Protein AF-A0A7S1XV79-F1 (afdb_monomer)

Sequence (182 aa):
DMLNLTNRRTLKAKMRVKKDIFAAWQESQLDHKVCVMYTPFIGDEKRDVVEYTSQGFLGAAHTMLTYTRCMDSILCVPLMVDVAVFADFFQRRSVPAEDVALALAYLFKVPEGAAANSDPGFFHQMRALETVLERAAGAKRKAAEEDDVASALAWAKEQGLLDDSSAAKILDHARSNKRARS

Nearest PDB structures (foldseek):
  7bmh-assembly1_A  TM=4.418E-01  e=7.626E-01  Plenodomus lingam
  7bmh-assembly2_B  TM=4.378E-01  e=2.728E+00  Plenodomus lingam
  2wbl-assembly1_B  TM=4.252E-01  e=4.020E+00  Arabidopsis thaliana
  2wbl-assembly1_A  TM=3.143E-01  e=2.068E+00  Arabidopsis thaliana
  7eg9-assembly1_A  TM=3.357E-01  e=7.395E+00  Homo sapiens

Mean predicted aligned error: 9.98 Å

InterPro domains:
  IPR002587 Myo-inositol-1-phosphate synthase [PTHR11510] (27-141)
  IPR013021 Myo-inositol-1-phosphate synthase, GAPDH-like [PF01658] (1-73)
  IPR036291 NAD(P)-binding domain superfamily [SSF51735] (40-140)

Solvent-accessible surface area (backbone atoms only — not comparable to full-atom values): 10653 Å² total; per-residue (Å²): 112,57,76,61,44,72,40,70,70,52,31,52,55,53,48,52,50,63,71,54,50,55,59,67,72,65,61,88,84,66,90,82,86,89,86,88,83,73,57,80,91,52,67,58,49,45,71,50,78,48,77,47,78,46,76,43,80,95,68,40,76,44,75,49,81,48,79,46,77,42,49,51,64,72,63,44,50,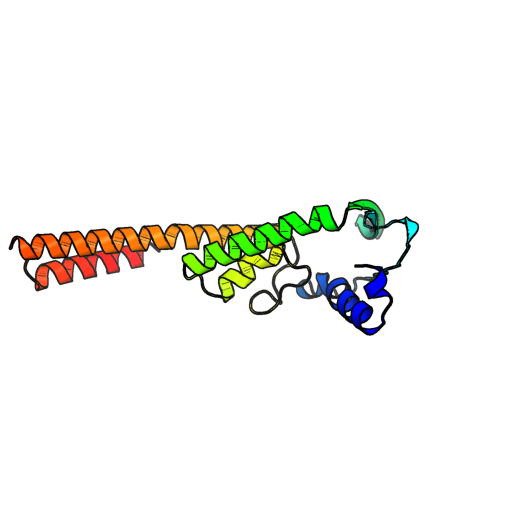59,53,55,50,50,52,54,53,51,52,51,52,38,59,80,55,70,56,55,69,53,56,50,33,35,34,51,28,62,81,41,77,63,38,55,77,78,18,51,70,48,69,70,48,57,70,60,20,48,52,40,24,53,56,45,50,54,51,54,56,49,50,56,55,56,50,51,55,49,51,50,53,52,50,52,47,52,53,35,39,77,70,67,77,40,54,76,68,58,45,50,50,52,53,50,48,55,54,51,60,48,66,78,73,111

Secondary structure (DSSP, 8-state):
-TTGGGSHHHHHHHHHHHHSTTGGGT-TT----------GGGTTEEEEEEEEEEE-GGG-EEEEEEEEEEEHHHHHHHHHHHHHHHHHHHHHTT--HHHHHHHTGGGSSS--GGGTTS---HHHHHHHHHHHHHHHHHHHHHHHHHHHHHHHHHHHHHTTSS-HHHHHHHHHHHHHHHHT--

pLDDT: mean 88.6, std 10.2, range [45.34, 98.0]

Radius of gyration: 25.75 Å; Cα contacts (8 Å, |Δi|>4): 146; chains: 1; bounding box: 52×41×74 Å

Organism: NCBI:txid124430

Structure (mmCIF, N/CA/C/O backbone):
data_AF-A0A7S1XV79-F1
#
_entry.id   AF-A0A7S1XV79-F1
#
loop_
_atom_site.group_PDB
_atom_site.id
_atom_site.type_symbol
_atom_site.label_atom_id
_atom_site.label_alt_id
_atom_site.label_comp_id
_atom_site.label_asym_id
_atom_site.label_entity_id
_atom_site.label_seq_id
_atom_site.pdbx_PDB_ins_code
_atom_site.Cartn_x
_atom_site.Cartn_y
_atom_site.Cartn_z
_atom_site.occupancy
_atom_site.B_iso_or_equiv
_atom_site.auth_seq_id
_atom_site.auth_comp_id
_atom_site.auth_asym_id
_atom_site.auth_atom_id
_atom_site.pdbx_PDB_model_num
ATOM 1 N N . ASP A 1 1 ? -3.228 -15.413 -12.023 1.00 89.94 1 ASP A N 1
ATOM 2 C CA . ASP A 1 1 ? -3.341 -13.963 -12.304 1.00 89.94 1 ASP A CA 1
ATOM 3 C C . ASP A 1 1 ? -3.021 -13.614 -13.764 1.00 89.94 1 ASP A C 1
ATOM 5 O O . ASP A 1 1 ? -3.937 -13.325 -14.524 1.00 89.94 1 ASP A O 1
ATOM 9 N N . MET A 1 2 ? -1.760 -13.715 -14.204 1.00 90.56 2 MET A N 1
ATOM 10 C CA . MET A 1 2 ? -1.297 -13.147 -15.488 1.00 90.56 2 MET A CA 1
ATOM 11 C C . MET A 1 2 ? -2.067 -13.587 -16.748 1.00 90.56 2 MET A C 1
ATOM 13 O O . MET A 1 2 ? -2.289 -12.755 -17.624 1.00 90.56 2 MET A O 1
ATOM 17 N N . LEU A 1 3 ? -2.533 -14.842 -16.836 1.00 92.56 3 LEU A N 1
ATOM 18 C CA . LEU A 1 3 ? -3.374 -15.290 -17.960 1.00 92.56 3 LEU A CA 1
ATOM 19 C C . LEU A 1 3 ? -4.649 -14.440 -18.085 1.00 92.56 3 LEU A C 1
ATOM 21 O O . LEU A 1 3 ? -5.026 -14.047 -19.185 1.00 92.56 3 LEU A O 1
ATOM 25 N N . ASN A 1 4 ? -5.280 -14.086 -16.963 1.00 92.94 4 ASN A N 1
ATOM 26 C CA . ASN A 1 4 ? -6.472 -13.240 -16.951 1.00 92.94 4 ASN A CA 1
ATOM 27 C C . ASN A 1 4 ? -6.163 -11.807 -17.413 1.00 92.94 4 ASN A C 1
ATOM 29 O O . ASN A 1 4 ? -7.025 -11.152 -17.991 1.00 92.94 4 ASN A O 1
ATOM 33 N N . LEU A 1 5 ? -4.934 -11.320 -17.212 1.00 91.56 5 LEU A N 1
ATOM 34 C CA . LEU A 1 5 ? -4.490 -9.990 -17.647 1.00 91.56 5 LEU A CA 1
ATOM 35 C C . LEU A 1 5 ? -4.213 -9.896 -19.156 1.00 91.56 5 LEU A C 1
ATOM 37 O O . LEU A 1 5 ? -3.901 -8.814 -19.643 1.00 91.56 5 LEU A O 1
ATOM 41 N N . THR A 1 6 ? -4.355 -10.988 -19.911 1.00 90.94 6 THR A N 1
ATOM 42 C CA . THR A 1 6 ? -4.338 -10.942 -21.385 1.00 90.94 6 THR A CA 1
ATOM 43 C C . THR A 1 6 ? -5.616 -10.317 -21.958 1.00 90.94 6 THR A C 1
ATOM 45 O O . THR A 1 6 ? -5.612 -9.791 -23.071 1.00 90.94 6 THR A O 1
ATOM 48 N N . ASN A 1 7 ? -6.712 -10.305 -21.190 1.00 93.75 7 ASN A N 1
ATOM 49 C CA . ASN A 1 7 ? -7.947 -9.635 -21.577 1.00 93.75 7 ASN A CA 1
ATOM 50 C C . ASN A 1 7 ? -7.803 -8.106 -21.442 1.00 93.75 7 ASN A C 1
ATOM 52 O O . ASN A 1 7 ? -7.344 -7.577 -20.431 1.00 93.75 7 ASN A O 1
ATOM 56 N N . ARG A 1 8 ? -8.258 -7.356 -22.453 1.00 89.81 8 ARG A N 1
ATOM 57 C CA . ARG A 1 8 ? -8.152 -5.887 -22.489 1.00 89.81 8 ARG A CA 1
ATOM 58 C C . ARG A 1 8 ? -8.800 -5.196 -21.281 1.00 89.81 8 ARG A C 1
ATOM 60 O O . ARG A 1 8 ? -8.285 -4.179 -20.816 1.00 89.81 8 ARG A O 1
ATOM 67 N N . ARG A 1 9 ? -9.922 -5.717 -20.769 1.00 91.44 9 ARG A N 1
ATOM 68 C CA . ARG A 1 9 ? -10.651 -5.126 -19.634 1.00 91.44 9 ARG A CA 1
ATOM 69 C C . ARG A 1 9 ? -9.857 -5.246 -18.335 1.00 91.44 9 ARG A C 1
ATOM 71 O O . ARG A 1 9 ? -9.698 -4.260 -17.618 1.00 91.44 9 ARG A O 1
ATOM 78 N N . THR A 1 10 ? -9.359 -6.441 -18.046 1.00 90.44 10 THR A N 1
ATOM 79 C CA . THR A 1 10 ? -8.584 -6.744 -16.835 1.00 90.44 10 THR A CA 1
ATOM 80 C C . THR A 1 10 ? -7.209 -6.083 -16.891 1.00 90.44 10 THR A C 1
ATOM 82 O O . THR A 1 10 ? -6.779 -5.495 -15.899 1.00 90.44 10 THR A O 1
ATOM 85 N N . LEU A 1 11 ? -6.576 -6.047 -18.070 1.00 89.56 11 LEU A N 1
ATOM 86 C CA . LEU A 1 11 ? -5.348 -5.289 -18.289 1.00 89.56 11 LEU A CA 1
ATOM 87 C C . LEU A 1 11 ? -5.562 -3.803 -17.997 1.00 89.56 11 LEU A C 1
ATOM 89 O O . LEU A 1 11 ? -4.805 -3.223 -17.226 1.00 89.56 11 LEU A O 1
ATOM 93 N N . LYS A 1 12 ? -6.622 -3.184 -18.540 1.00 89.06 12 LYS A N 1
ATOM 94 C CA . LYS A 1 12 ? -6.926 -1.764 -18.290 1.00 89.06 12 LYS A CA 1
ATOM 95 C C . LYS A 1 12 ? -7.080 -1.467 -16.794 1.00 89.06 12 LYS A C 1
ATOM 97 O O . LYS A 1 12 ? -6.558 -0.457 -16.328 1.00 89.06 12 LYS A O 1
ATOM 102 N N . ALA A 1 13 ? -7.735 -2.353 -16.041 1.00 87.19 13 ALA A N 1
ATOM 103 C CA . ALA A 1 13 ? -7.857 -2.221 -14.590 1.00 87.19 13 ALA A CA 1
ATOM 104 C C . ALA A 1 13 ? -6.493 -2.306 -13.878 1.00 87.19 13 ALA A C 1
ATOM 106 O O . ALA A 1 13 ? -6.182 -1.441 -13.060 1.00 87.19 13 ALA A O 1
ATOM 107 N N . LYS A 1 14 ? -5.637 -3.276 -14.235 1.00 88.56 14 LYS A N 1
ATOM 108 C CA . LYS A 1 14 ? -4.276 -3.395 -13.674 1.00 88.56 14 LYS A CA 1
ATOM 109 C C . LYS A 1 14 ? -3.412 -2.178 -14.012 1.00 88.56 14 LYS A C 1
ATOM 111 O O . LYS A 1 14 ? -2.650 -1.710 -13.172 1.00 88.56 14 LYS A O 1
ATOM 116 N N . MET A 1 15 ? -3.534 -1.654 -15.230 1.00 87.56 15 MET A N 1
ATOM 117 C CA . MET A 1 15 ? -2.761 -0.495 -15.669 1.00 87.56 15 MET A CA 1
ATOM 118 C C . MET A 1 15 ? -3.167 0.785 -14.943 1.00 87.56 15 MET A C 1
ATOM 120 O O . MET A 1 15 ? -2.285 1.592 -14.671 1.00 87.56 15 MET A O 1
ATOM 124 N N . ARG A 1 16 ? -4.449 0.950 -14.583 1.00 84.81 16 ARG A N 1
ATOM 125 C CA . ARG A 1 16 ? -4.914 2.077 -13.756 1.00 84.81 16 ARG A CA 1
ATOM 126 C C . ARG A 1 16 ? -4.127 2.138 -12.448 1.00 84.81 16 ARG A C 1
ATOM 128 O O . ARG A 1 16 ? -3.424 3.104 -12.204 1.00 84.81 16 ARG A O 1
ATOM 135 N N . VAL A 1 17 ? -4.139 1.050 -11.683 1.00 81.44 17 VAL A N 1
ATOM 136 C CA . VAL A 1 17 ? -3.480 0.998 -10.366 1.00 81.44 17 VAL A CA 1
ATOM 137 C C . VAL A 1 17 ? -1.954 0.929 -10.432 1.00 81.44 17 VAL A C 1
ATOM 139 O O . VAL A 1 17 ? -1.285 1.076 -9.419 1.00 81.44 17 VAL A O 1
ATOM 142 N N . LYS A 1 18 ? -1.365 0.649 -11.601 1.00 80.75 18 LYS A N 1
ATOM 143 C CA . LYS A 1 18 ? 0.095 0.647 -11.758 1.00 80.75 18 LYS A CA 1
ATOM 144 C C . LYS A 1 18 ? 0.654 1.972 -12.254 1.00 80.75 18 LYS A C 1
ATOM 146 O O . LYS A 1 18 ? 1.785 2.262 -11.901 1.00 80.75 18 LYS A O 1
ATOM 151 N N . LYS A 1 19 ? -0.085 2.733 -13.065 1.00 80.94 19 LYS A N 1
ATOM 152 C CA . LYS A 1 19 ? 0.383 4.016 -13.611 1.00 80.94 19 LYS A CA 1
ATOM 153 C C . LYS A 1 19 ? 0.216 5.171 -12.629 1.00 80.94 19 LYS A C 1
ATOM 155 O O . LYS A 1 19 ? 1.044 6.070 -12.633 1.00 80.94 19 LYS A O 1
ATOM 160 N N . ASP A 1 20 ? -0.809 5.098 -11.789 1.00 76.31 20 ASP A N 1
ATOM 161 C CA . ASP A 1 20 ? -1.263 6.197 -10.930 1.00 76.31 20 ASP A CA 1
ATOM 162 C C . ASP A 1 20 ? -0.564 6.259 -9.558 1.00 76.31 20 ASP A C 1
ATOM 164 O O . ASP A 1 20 ? -0.927 7.048 -8.698 1.00 76.31 20 ASP A O 1
ATOM 168 N N . ILE A 1 21 ? 0.454 5.423 -9.326 1.00 83.31 21 ILE A N 1
ATOM 169 C CA . ILE A 1 21 ? 1.079 5.269 -7.998 1.00 83.31 21 ILE A CA 1
ATOM 170 C C . ILE A 1 21 ? 1.829 6.512 -7.501 1.00 83.31 21 ILE A C 1
ATOM 172 O O . ILE A 1 21 ? 2.109 6.607 -6.315 1.00 83.31 21 ILE A O 1
ATOM 176 N N . PHE A 1 22 ? 2.162 7.445 -8.394 1.00 84.12 22 PHE A N 1
ATOM 177 C CA . PHE A 1 22 ? 2.871 8.686 -8.065 1.00 84.12 22 PHE A CA 1
ATOM 178 C C . PHE A 1 22 ? 1.961 9.919 -8.116 1.00 84.12 22 PHE A C 1
ATOM 180 O O . PHE A 1 22 ? 2.445 11.039 -7.984 1.00 84.12 22 PHE A O 1
ATOM 187 N N . ALA A 1 23 ? 0.649 9.742 -8.309 1.00 82.31 23 ALA A N 1
ATOM 188 C CA . ALA A 1 23 ? -0.277 10.857 -8.498 1.00 82.31 23 ALA A CA 1
ATOM 189 C C . ALA A 1 23 ? -0.247 11.862 -7.339 1.00 82.31 23 ALA A C 1
ATOM 191 O O . ALA A 1 23 ? -0.262 13.070 -7.568 1.00 82.31 23 ALA A O 1
ATOM 192 N N . ALA A 1 24 ? -0.121 11.368 -6.104 1.00 84.19 24 ALA A N 1
ATOM 193 C CA . ALA A 1 24 ? -0.048 12.204 -4.909 1.00 84.19 24 ALA A CA 1
ATOM 194 C C . ALA A 1 24 ? 1.178 13.137 -4.885 1.00 84.19 24 ALA A C 1
ATOM 196 O O . ALA A 1 24 ? 1.110 14.207 -4.286 1.00 84.19 24 ALA A O 1
ATOM 197 N N . TRP A 1 25 ? 2.279 12.771 -5.552 1.00 85.31 25 TRP A N 1
ATOM 198 C CA . TRP A 1 25 ? 3.500 13.585 -5.613 1.00 85.31 25 TRP A CA 1
ATOM 199 C C . TRP A 1 25 ? 3.439 14.691 -6.672 1.00 85.31 25 TRP A C 1
ATOM 201 O O . TRP A 1 25 ? 4.274 15.589 -6.661 1.00 85.31 25 TRP A O 1
ATOM 211 N N . GLN A 1 26 ? 2.437 14.667 -7.561 1.00 81.69 26 GLN A N 1
ATOM 212 C CA . GLN A 1 26 ? 2.193 15.712 -8.567 1.00 81.69 26 GLN A CA 1
ATOM 213 C C . GLN A 1 26 ? 3.406 16.007 -9.475 1.00 81.69 26 GLN A C 1
ATOM 215 O O . GLN A 1 26 ? 3.552 17.106 -10.015 1.00 81.69 26 GLN A O 1
ATOM 220 N N . GLU A 1 27 ? 4.270 15.014 -9.699 1.00 81.25 27 GLU A N 1
ATOM 221 C CA . GLU A 1 27 ? 5.451 15.156 -10.551 1.00 81.25 27 GLU A CA 1
ATOM 222 C C . GLU A 1 27 ? 5.094 15.046 -12.038 1.00 81.25 27 GLU A C 1
ATOM 224 O O . GLU A 1 27 ? 5.156 13.985 -12.657 1.00 81.25 27 GLU A O 1
ATOM 229 N N . SER A 1 28 ? 4.724 16.181 -12.633 1.00 78.06 28 SER A N 1
ATOM 230 C CA . SER A 1 28 ? 4.312 16.269 -14.045 1.00 78.06 28 SER A CA 1
ATOM 231 C C . SER A 1 28 ? 5.408 15.938 -15.072 1.00 78.06 28 SER A C 1
ATOM 233 O O . SER A 1 28 ? 5.090 15.715 -16.238 1.00 78.06 28 SER A O 1
ATOM 235 N N . GLN A 1 29 ? 6.678 15.903 -14.659 1.00 84.31 29 GLN A N 1
ATOM 236 C CA . GLN A 1 29 ? 7.835 15.654 -15.531 1.00 84.31 29 GLN A CA 1
ATOM 237 C C . GLN A 1 29 ? 8.363 14.212 -15.460 1.00 84.31 29 GLN A C 1
ATOM 239 O O . GLN A 1 29 ? 9.362 13.897 -16.103 1.00 84.31 29 GLN A O 1
ATOM 244 N N . LEU A 1 30 ? 7.724 13.337 -14.680 1.00 88.50 30 LEU A N 1
ATOM 245 C CA . LEU A 1 30 ? 8.187 11.970 -14.481 1.00 88.50 30 LEU A CA 1
ATOM 246 C C . LEU A 1 30 ? 7.709 11.048 -15.615 1.00 88.50 30 LEU A C 1
ATOM 248 O O . LEU A 1 30 ? 6.524 10.726 -15.732 1.00 88.50 30 LEU A O 1
ATOM 252 N N . ASP A 1 31 ? 8.652 10.559 -16.418 1.00 90.62 31 ASP A N 1
ATOM 253 C CA . ASP A 1 31 ? 8.382 9.528 -17.417 1.00 90.62 31 ASP A CA 1
ATOM 254 C C . ASP A 1 31 ? 8.132 8.172 -16.739 1.00 90.62 31 ASP A C 1
ATOM 256 O O . ASP A 1 31 ? 9.045 7.525 -16.226 1.00 90.62 31 ASP A O 1
ATOM 260 N N . HIS A 1 32 ? 6.880 7.702 -16.760 1.00 90.31 32 HIS A N 1
ATOM 261 C CA . HIS A 1 32 ? 6.491 6.440 -16.130 1.00 90.31 32 HIS A CA 1
ATOM 262 C C . HIS A 1 32 ? 5.831 5.471 -17.112 1.00 90.31 32 HIS A C 1
ATOM 264 O O . HIS A 1 32 ? 4.697 5.654 -17.572 1.00 90.31 32 HIS A O 1
ATOM 270 N N . LYS A 1 33 ? 6.532 4.369 -17.396 1.00 90.56 33 LYS A N 1
ATOM 271 C CA . LYS A 1 33 ? 6.046 3.290 -18.257 1.00 90.56 33 LYS A CA 1
ATOM 272 C C . LYS A 1 33 ? 5.968 1.976 -17.496 1.00 90.56 33 LYS A C 1
ATOM 274 O O . LYS A 1 33 ? 6.903 1.556 -16.831 1.00 90.56 33 LYS A O 1
ATOM 279 N N . VAL A 1 34 ? 4.848 1.283 -17.679 1.00 91.88 34 VAL A N 1
ATOM 280 C CA . VAL A 1 34 ? 4.605 -0.042 -17.108 1.00 91.88 34 VAL A CA 1
ATOM 281 C C . VAL A 1 34 ? 4.203 -0.995 -18.227 1.00 91.88 34 VAL A C 1
ATOM 283 O O . VAL A 1 34 ? 3.344 -0.666 -19.048 1.00 91.88 34 VAL A O 1
ATOM 286 N N . CYS A 1 35 ? 4.783 -2.194 -18.221 1.00 91.56 35 CYS A N 1
ATOM 287 C CA . CYS A 1 35 ? 4.419 -3.298 -19.104 1.00 91.56 35 CYS A CA 1
ATOM 288 C C . CYS A 1 35 ? 4.113 -4.548 -18.269 1.00 91.56 35 CYS A C 1
ATOM 290 O O . CYS A 1 35 ? 4.713 -4.770 -17.220 1.00 91.56 35 CYS A O 1
ATOM 292 N N . VAL A 1 36 ? 3.168 -5.367 -18.731 1.00 92.00 36 VAL A N 1
ATOM 293 C CA . VAL A 1 36 ? 2.842 -6.667 -18.131 1.00 92.00 36 VAL A CA 1
ATOM 294 C C . VAL A 1 36 ? 2.744 -7.677 -19.264 1.00 92.00 36 VAL A C 1
ATOM 296 O O . VAL A 1 36 ? 2.068 -7.419 -20.256 1.00 92.00 36 VAL A O 1
ATOM 299 N N . MET A 1 37 ? 3.434 -8.806 -19.123 1.00 92.12 37 MET A N 1
ATOM 300 C CA . MET A 1 37 ? 3.491 -9.860 -20.134 1.00 92.12 37 MET A CA 1
ATOM 301 C C . MET A 1 37 ? 3.154 -11.199 -19.486 1.00 92.12 37 MET A C 1
ATOM 303 O O . MET A 1 37 ? 3.602 -11.484 -18.376 1.00 92.12 37 MET A O 1
ATOM 307 N N . TYR A 1 38 ? 2.353 -12.010 -20.175 1.00 94.31 38 TYR A N 1
ATOM 308 C CA . TYR A 1 38 ? 2.037 -13.362 -19.735 1.00 94.31 38 TYR A CA 1
ATOM 309 C C . TYR A 1 38 ? 2.997 -14.364 -20.378 1.00 94.31 38 TYR A C 1
ATOM 311 O O . TYR A 1 38 ? 3.053 -14.471 -21.601 1.00 94.31 38 TYR A O 1
ATOM 319 N N . THR A 1 39 ? 3.700 -15.124 -19.539 1.00 94.81 39 THR A N 1
ATOM 320 C CA . THR A 1 39 ? 4.634 -16.171 -19.964 1.00 94.81 39 THR A CA 1
ATOM 321 C C . THR A 1 39 ? 4.290 -17.475 -19.238 1.00 94.81 39 THR A C 1
ATOM 323 O O . THR A 1 39 ? 4.613 -17.595 -18.055 1.00 94.81 39 THR A O 1
ATOM 326 N N . PRO A 1 40 ? 3.660 -18.464 -19.906 1.00 94.44 40 PRO A N 1
ATOM 327 C CA . PRO A 1 40 ? 3.167 -19.683 -19.256 1.00 94.44 40 PRO A CA 1
ATOM 328 C C . PRO A 1 40 ? 4.225 -20.443 -18.449 1.00 94.44 40 PRO A C 1
ATOM 330 O O . PRO A 1 40 ? 3.944 -20.896 -17.346 1.00 94.44 40 PRO A O 1
ATOM 333 N N . PHE A 1 41 ? 5.452 -20.526 -18.973 1.00 95.88 41 PHE A N 1
ATOM 334 C CA . PHE A 1 41 ? 6.561 -21.264 -18.358 1.00 95.88 41 PHE A CA 1
ATOM 335 C C . PHE A 1 41 ? 6.951 -20.754 -16.962 1.00 95.88 41 PHE A C 1
ATOM 337 O O . PHE A 1 41 ? 7.456 -21.514 -16.145 1.00 95.88 41 PHE A O 1
ATOM 344 N N . ILE A 1 42 ? 6.728 -19.467 -16.686 1.00 93.50 42 ILE A N 1
ATOM 345 C CA . ILE A 1 42 ? 7.147 -18.828 -15.434 1.00 93.50 42 ILE A CA 1
ATOM 346 C C . ILE A 1 42 ? 6.169 -19.145 -14.284 1.00 93.50 42 ILE A C 1
ATOM 348 O O . ILE A 1 42 ? 6.544 -19.083 -13.116 1.00 93.50 42 ILE A O 1
ATOM 352 N N . GLY A 1 43 ? 4.928 -19.535 -14.594 1.00 94.12 43 GLY A N 1
ATOM 353 C CA . GLY A 1 43 ? 3.934 -19.871 -13.574 1.00 94.12 43 GLY A CA 1
ATOM 354 C C . GLY A 1 43 ? 3.668 -18.713 -12.602 1.00 94.12 43 GLY A C 1
ATOM 355 O O . GLY A 1 43 ? 3.387 -17.594 -13.033 1.00 94.12 43 GLY A O 1
ATOM 356 N N . ASP A 1 44 ? 3.733 -18.998 -11.297 1.00 95.06 44 ASP A N 1
ATOM 357 C CA . ASP A 1 44 ? 3.542 -18.021 -10.207 1.00 95.06 44 ASP A CA 1
ATOM 358 C C . ASP A 1 44 ? 4.818 -17.227 -9.862 1.00 95.06 44 ASP A C 1
ATOM 360 O O . ASP A 1 44 ? 4.757 -16.246 -9.123 1.00 95.06 44 ASP A O 1
ATOM 364 N N . GLU A 1 45 ? 5.974 -17.611 -10.416 1.00 95.75 45 GLU A N 1
ATOM 365 C CA . GLU A 1 45 ? 7.267 -16.967 -10.161 1.00 95.75 45 GLU A CA 1
ATOM 366 C C . GLU A 1 45 ? 7.398 -15.645 -10.934 1.00 95.75 45 GLU A C 1
ATOM 368 O O . GLU A 1 45 ? 8.197 -15.494 -11.861 1.00 95.75 45 GLU A O 1
ATOM 373 N N . LYS A 1 46 ? 6.593 -14.656 -10.566 1.00 93.94 46 LYS A N 1
ATOM 374 C CA . LYS A 1 46 ? 6.606 -13.334 -11.174 1.00 93.94 46 LYS A CA 1
ATOM 375 C C . LYS A 1 46 ? 8.014 -12.728 -11.191 1.00 93.94 46 LYS A C 1
ATOM 377 O O . LYS A 1 46 ? 8.755 -12.739 -10.206 1.00 93.94 46 LYS A O 1
ATOM 382 N N . ARG A 1 47 ? 8.352 -12.159 -12.349 1.00 95.56 47 ARG A N 1
ATOM 383 C CA . ARG A 1 47 ? 9.609 -11.458 -12.605 1.00 95.56 47 ARG A CA 1
ATOM 384 C C . ARG A 1 47 ? 9.308 -9.997 -12.879 1.00 95.56 47 ARG A C 1
ATOM 386 O O . ARG A 1 47 ? 8.603 -9.696 -13.840 1.00 95.56 47 ARG A O 1
ATOM 393 N N . ASP A 1 48 ? 9.836 -9.116 -12.042 1.00 95.31 48 ASP A N 1
ATOM 394 C CA . ASP A 1 48 ? 9.752 -7.672 -12.233 1.00 95.31 48 ASP A CA 1
ATOM 395 C C . ASP A 1 48 ? 11.144 -7.135 -12.588 1.00 95.31 48 ASP A C 1
ATOM 397 O O . ASP A 1 48 ? 12.132 -7.442 -11.921 1.00 95.31 48 ASP A O 1
ATOM 401 N N . VAL A 1 49 ? 11.206 -6.338 -13.653 1.00 96.75 49 VAL A N 1
ATOM 402 C CA . VAL A 1 49 ? 12.377 -5.546 -14.041 1.00 96.75 49 VAL A CA 1
ATOM 403 C C . VAL A 1 49 ? 11.957 -4.090 -13.943 1.00 96.75 49 VAL A C 1
ATOM 405 O O . VAL A 1 49 ? 10.967 -3.700 -14.569 1.00 96.75 49 VAL A O 1
ATOM 408 N N . VAL A 1 50 ? 12.679 -3.304 -13.154 1.00 96.31 50 VAL A N 1
ATOM 409 C CA . VAL A 1 50 ? 12.413 -1.875 -12.984 1.00 96.31 50 VAL A CA 1
ATOM 410 C C . VAL A 1 50 ? 13.703 -1.104 -13.197 1.00 96.31 50 VAL A C 1
ATOM 412 O O . VAL A 1 50 ? 14.733 -1.449 -12.627 1.00 96.31 50 VAL A O 1
ATOM 415 N N . GLU A 1 51 ? 13.632 -0.069 -14.021 1.00 97.06 51 GLU A N 1
ATOM 416 C CA . GLU A 1 51 ? 14.712 0.881 -14.247 1.00 97.06 51 GLU A CA 1
ATOM 417 C C . GLU A 1 51 ? 14.289 2.231 -13.670 1.00 97.06 51 GLU A C 1
ATOM 419 O O . GLU A 1 51 ? 13.187 2.709 -13.943 1.00 97.06 51 GLU A O 1
ATOM 424 N N . TYR A 1 52 ? 15.158 2.824 -12.859 1.00 95.50 52 TYR A N 1
ATOM 425 C CA . TYR A 1 52 ? 15.007 4.174 -12.340 1.00 95.50 52 TYR A CA 1
ATOM 426 C C . TYR A 1 52 ? 16.172 5.007 -12.844 1.00 95.50 52 TYR A C 1
ATOM 428 O O . TYR A 1 52 ? 17.320 4.694 -12.532 1.00 95.50 52 TYR A O 1
ATOM 436 N N . THR A 1 53 ? 15.885 6.078 -13.574 1.00 95.38 53 THR A N 1
ATOM 437 C CA . THR A 1 53 ? 16.896 7.048 -13.997 1.00 95.38 53 THR A CA 1
ATOM 438 C C . THR A 1 53 ? 16.584 8.397 -13.377 1.00 95.38 53 THR A C 1
ATOM 440 O O . THR A 1 53 ? 15.489 8.926 -13.548 1.00 95.38 53 THR A O 1
ATOM 443 N N . SER A 1 54 ? 17.552 8.953 -12.657 1.00 94.06 54 SER A N 1
ATOM 444 C CA . SER A 1 54 ? 17.479 10.280 -12.052 1.00 94.06 54 SER A CA 1
ATOM 445 C C . SER A 1 54 ? 18.646 11.156 -12.504 1.00 94.06 54 SER A C 1
ATOM 447 O O . SER A 1 54 ? 19.675 10.668 -12.978 1.00 94.06 54 SER A O 1
ATOM 449 N N . GLN A 1 55 ? 18.487 12.473 -12.373 1.00 93.12 55 GLN A N 1
ATOM 450 C CA . GLN A 1 55 ? 19.582 13.423 -12.560 1.00 93.12 55 GLN A CA 1
ATOM 451 C C . GLN A 1 55 ? 20.309 13.629 -11.230 1.00 93.12 55 GLN A C 1
ATOM 453 O O . GLN A 1 55 ? 19.721 14.063 -10.241 1.00 93.12 55 GLN A O 1
ATOM 458 N N . GLY A 1 56 ? 21.591 13.288 -11.212 1.00 91.94 56 GLY A N 1
ATOM 459 C CA . GLY A 1 56 ? 22.502 13.508 -10.100 1.00 91.94 56 GLY A CA 1
ATOM 460 C C . GLY A 1 56 ? 23.224 14.854 -10.179 1.00 91.94 56 GLY A C 1
ATOM 461 O O . GLY A 1 56 ? 22.842 15.772 -10.910 1.00 91.94 56 GLY A O 1
ATOM 462 N N . PHE A 1 57 ? 24.307 14.971 -9.407 1.00 94.38 57 PHE A N 1
ATOM 463 C CA . PHE A 1 57 ? 25.125 16.182 -9.348 1.00 94.38 57 PHE A CA 1
ATOM 464 C C . PHE A 1 57 ? 25.634 16.592 -10.741 1.00 94.38 57 PHE A C 1
ATOM 466 O O . PHE A 1 57 ? 26.065 15.748 -11.526 1.00 94.38 57 PHE A O 1
ATOM 473 N N . LEU A 1 58 ? 25.571 17.894 -11.043 1.00 95.19 58 LEU A N 1
ATOM 474 C CA . LEU A 1 58 ? 25.942 18.479 -12.343 1.00 95.19 58 LEU A CA 1
ATOM 475 C C . LEU A 1 58 ? 25.186 17.887 -13.550 1.00 95.19 58 LEU A C 1
ATOM 477 O O . LEU A 1 58 ? 25.698 17.895 -14.666 1.00 95.19 58 LEU A O 1
ATOM 481 N N . GLY A 1 59 ? 23.971 17.371 -13.339 1.00 92.19 59 GLY A N 1
ATOM 482 C CA . GLY A 1 59 ? 23.149 16.797 -14.408 1.00 92.19 59 GLY A CA 1
ATOM 483 C C . GLY A 1 59 ? 23.619 15.419 -14.883 1.00 92.19 59 GLY A C 1
ATOM 484 O O . GLY A 1 59 ? 23.134 14.930 -15.902 1.00 92.19 59 GLY A O 1
ATOM 485 N N . ALA A 1 60 ? 24.547 14.777 -14.166 1.00 96.00 60 ALA A N 1
ATOM 486 C CA . ALA A 1 60 ? 24.981 13.422 -14.478 1.00 96.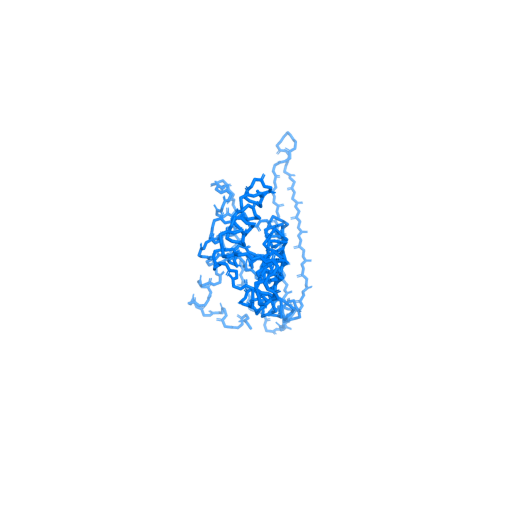00 60 ALA A CA 1
ATOM 487 C C . ALA A 1 60 ? 23.822 12.436 -14.280 1.00 96.00 60 ALA A C 1
ATOM 489 O O . ALA A 1 60 ? 23.242 12.367 -13.199 1.00 96.00 60 ALA A O 1
ATOM 490 N N . ALA A 1 61 ? 23.484 11.658 -15.307 1.00 95.56 61 ALA A N 1
ATOM 491 C CA . ALA A 1 61 ? 22.448 10.639 -15.188 1.00 95.56 61 ALA A CA 1
ATOM 492 C C . ALA A 1 61 ? 22.908 9.510 -14.251 1.00 95.56 61 ALA A C 1
ATOM 494 O O . ALA A 1 61 ? 24.008 8.975 -14.394 1.00 95.56 61 ALA A O 1
ATOM 495 N N . HIS A 1 62 ? 22.046 9.132 -13.313 1.00 96.50 62 HIS A N 1
ATOM 496 C CA . HIS A 1 62 ? 22.222 7.981 -12.441 1.00 96.50 62 HIS A CA 1
ATOM 497 C C . HIS A 1 62 ? 21.093 6.988 -12.706 1.00 96.50 62 HIS A C 1
ATOM 499 O O . HIS A 1 62 ? 19.921 7.321 -12.536 1.00 96.50 62 HIS A O 1
ATOM 505 N N . THR A 1 63 ? 21.448 5.771 -13.116 1.00 96.62 63 THR A N 1
ATOM 506 C CA . THR A 1 63 ? 20.479 4.721 -13.442 1.00 96.62 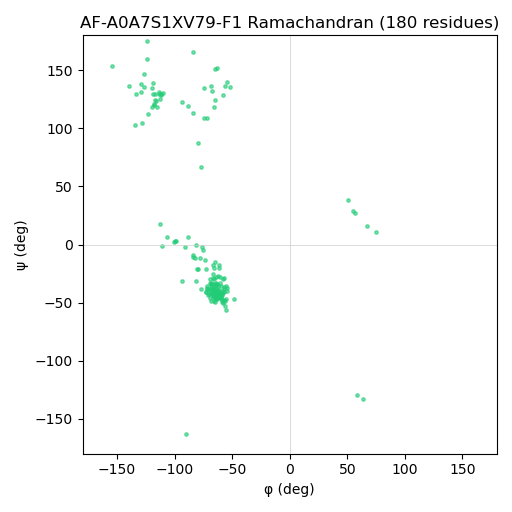63 THR A CA 1
ATOM 507 C C . THR A 1 63 ? 20.644 3.533 -12.506 1.00 96.62 63 THR A C 1
ATOM 509 O O . THR A 1 63 ? 21.739 2.997 -12.351 1.00 96.62 63 THR A O 1
ATOM 512 N N . MET A 1 64 ? 19.535 3.093 -11.919 1.00 97.69 64 MET A N 1
ATOM 513 C CA . MET A 1 64 ? 19.428 1.875 -11.125 1.00 97.69 64 MET A CA 1
ATOM 514 C C . MET A 1 64 ? 18.530 0.875 -11.847 1.00 97.69 64 MET A C 1
ATOM 516 O O . MET A 1 64 ? 17.413 1.213 -12.233 1.00 97.69 64 MET A O 1
ATOM 520 N N . LEU A 1 65 ? 18.993 -0.368 -11.974 1.00 97.69 65 LEU A N 1
ATOM 521 C CA . LEU A 1 65 ? 18.198 -1.480 -12.486 1.00 97.69 65 LEU A CA 1
ATOM 522 C C . LEU A 1 65 ? 17.945 -2.483 -11.360 1.00 97.69 65 LEU A C 1
ATOM 524 O O . LEU A 1 65 ? 18.884 -3.008 -10.762 1.00 97.69 65 LEU A O 1
ATOM 528 N N . THR A 1 66 ? 16.678 -2.798 -11.124 1.00 97.69 66 THR A N 1
ATOM 529 C CA . THR A 1 66 ? 16.253 -3.804 -10.153 1.00 97.69 66 THR A CA 1
ATOM 530 C C . THR A 1 66 ? 15.609 -4.973 -10.882 1.00 97.69 66 THR A C 1
ATOM 532 O O . THR A 1 66 ? 14.696 -4.789 -11.688 1.00 97.69 66 THR A O 1
ATOM 535 N N . TYR A 1 67 ? 16.063 -6.185 -10.567 1.00 97.62 67 TYR A N 1
ATOM 536 C CA . TYR A 1 67 ? 15.457 -7.426 -11.031 1.00 97.62 67 TYR A CA 1
ATOM 537 C C . TYR A 1 67 ? 15.000 -8.261 -9.839 1.00 97.62 67 TYR A C 1
ATOM 539 O O . TYR A 1 67 ? 15.816 -8.700 -9.028 1.00 97.62 67 TYR A O 1
ATOM 547 N N . THR A 1 68 ? 13.697 -8.509 -9.764 1.00 95.88 68 THR A N 1
ATOM 548 C CA . THR A 1 68 ? 13.079 -9.260 -8.673 1.00 95.88 68 THR A CA 1
ATOM 549 C C . THR A 1 68 ? 12.407 -10.504 -9.227 1.00 95.88 68 THR A C 1
ATOM 551 O O . THR A 1 68 ? 11.609 -10.425 -10.161 1.00 95.88 68 THR A O 1
ATOM 554 N N . ARG A 1 69 ? 12.698 -11.657 -8.620 1.00 95.69 69 ARG A N 1
ATOM 555 C CA . ARG A 1 69 ? 11.948 -12.903 -8.812 1.00 95.69 69 ARG A CA 1
ATOM 556 C C . ARG A 1 69 ? 11.228 -13.220 -7.521 1.00 95.69 69 ARG A C 1
ATOM 558 O O . ARG A 1 69 ? 11.860 -13.246 -6.466 1.00 95.69 69 ARG A O 1
ATOM 565 N N . CYS A 1 70 ? 9.933 -13.475 -7.596 1.00 94.19 70 CYS A N 1
ATOM 566 C CA . CYS A 1 70 ? 9.199 -13.920 -6.429 1.00 94.19 70 CYS A CA 1
ATOM 567 C C . CYS A 1 70 ? 7.964 -14.727 -6.808 1.00 94.19 70 CYS A C 1
ATOM 569 O O . CYS A 1 70 ? 7.386 -14.524 -7.869 1.00 94.19 70 CYS A O 1
ATOM 571 N N . MET A 1 71 ? 7.549 -15.612 -5.910 1.00 96.38 71 MET A N 1
ATOM 572 C CA . MET A 1 71 ? 6.246 -16.262 -5.977 1.00 96.38 71 MET A CA 1
ATOM 573 C C . MET A 1 71 ? 5.182 -15.243 -5.559 1.00 96.38 71 MET A C 1
ATOM 575 O O . MET A 1 71 ? 5.120 -14.864 -4.386 1.00 96.38 71 MET A O 1
ATOM 579 N N . ASP A 1 72 ? 4.371 -14.771 -6.508 1.00 93.69 72 ASP A N 1
ATOM 580 C CA . ASP A 1 72 ? 3.395 -13.694 -6.266 1.00 93.69 72 ASP A CA 1
ATOM 58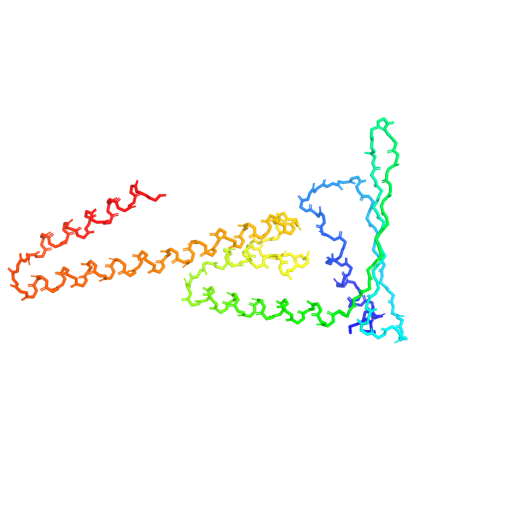1 C C . ASP A 1 72 ? 2.355 -14.129 -5.219 1.00 93.69 72 ASP A C 1
ATOM 583 O O . ASP A 1 72 ? 1.968 -13.343 -4.354 1.00 93.69 72 ASP A O 1
ATOM 587 N N . SER A 1 73 ? 1.977 -15.414 -5.219 1.00 95.44 73 SER A N 1
ATOM 588 C CA . SER A 1 73 ? 1.049 -15.970 -4.231 1.00 95.44 73 SER A CA 1
ATOM 589 C C . SER A 1 73 ? 1.630 -15.956 -2.812 1.00 95.44 73 SER A C 1
ATOM 591 O O . SER A 1 73 ? 0.928 -15.594 -1.869 1.00 95.44 73 SER A O 1
ATOM 593 N N . ILE A 1 74 ? 2.917 -16.288 -2.644 1.00 95.81 74 ILE A N 1
ATOM 594 C CA . ILE A 1 74 ? 3.575 -16.298 -1.323 1.00 95.81 74 ILE A CA 1
ATOM 595 C C . ILE A 1 74 ? 3.724 -14.876 -0.770 1.00 95.81 74 ILE A C 1
ATOM 597 O O . ILE A 1 74 ? 3.595 -14.686 0.435 1.00 95.81 74 ILE A O 1
ATOM 601 N N . LEU A 1 75 ? 3.942 -13.874 -1.628 1.00 93.31 75 LEU A N 1
ATOM 602 C CA . LEU A 1 75 ? 3.936 -12.471 -1.198 1.00 93.31 75 LEU A CA 1
ATOM 603 C C . LEU A 1 75 ? 2.530 -11.964 -0.867 1.00 93.31 75 LEU A C 1
ATOM 605 O O . LEU A 1 75 ? 2.371 -11.150 0.037 1.00 93.31 75 LEU A O 1
ATOM 609 N N . CYS A 1 76 ? 1.510 -12.418 -1.598 1.00 95.25 76 CYS A N 1
ATOM 610 C CA . CYS A 1 76 ? 0.151 -11.906 -1.450 1.00 95.25 76 CYS A CA 1
ATOM 611 C C . CYS A 1 76 ? -0.564 -12.451 -0.206 1.00 95.25 76 CYS A C 1
ATOM 613 O O . CYS A 1 76 ? -1.288 -11.701 0.448 1.00 95.25 76 CYS A O 1
ATOM 615 N N . VAL A 1 77 ? -0.367 -13.729 0.140 1.00 97.19 77 VAL A N 1
ATOM 616 C CA . VAL A 1 77 ? -1.098 -14.381 1.242 1.00 97.19 77 VAL A CA 1
ATOM 617 C C . VAL A 1 77 ? -0.901 -13.681 2.598 1.00 97.19 77 VAL A C 1
ATOM 619 O O . VAL A 1 77 ? -1.913 -13.407 3.243 1.00 97.19 77 VAL A O 1
ATOM 622 N N . PRO A 1 78 ? 0.322 -13.323 3.041 1.00 97.06 78 PRO A N 1
ATOM 623 C CA . PRO A 1 78 ? 0.509 -12.587 4.292 1.00 97.06 78 PRO A CA 1
ATOM 624 C C . PRO A 1 78 ? -0.223 -11.240 4.310 1.00 97.06 78 PRO A C 1
ATOM 626 O O . PRO A 1 78 ? -0.875 -10.919 5.294 1.00 97.06 78 PRO A O 1
ATOM 629 N N . LEU A 1 79 ? -0.224 -10.505 3.192 1.00 96.25 79 LEU A N 1
ATOM 630 C CA . LEU A 1 79 ? -0.949 -9.233 3.086 1.00 96.25 79 LEU A CA 1
ATOM 631 C C . LEU A 1 79 ? -2.468 -9.428 3.217 1.00 96.25 79 LEU A C 1
ATOM 633 O O . LEU A 1 79 ? -3.150 -8.606 3.820 1.00 96.25 79 LEU A O 1
ATOM 637 N N . MET A 1 80 ? -3.015 -10.527 2.684 1.00 96.94 80 MET A N 1
ATOM 638 C CA . MET A 1 80 ? -4.435 -10.863 2.860 1.00 96.94 80 MET A CA 1
ATOM 639 C C . MET A 1 80 ? -4.772 -11.173 4.322 1.00 96.94 80 MET A C 1
ATOM 641 O O . MET A 1 80 ? -5.840 -10.784 4.800 1.00 96.94 80 MET A O 1
ATOM 645 N N . VAL A 1 81 ? -3.869 -11.864 5.026 1.00 98.00 81 VAL A N 1
ATOM 646 C CA . VAL A 1 81 ? -4.010 -12.136 6.462 1.00 98.00 81 VAL A CA 1
ATOM 647 C C . VAL A 1 81 ? -3.976 -10.827 7.249 1.00 98.00 81 VAL A C 1
ATOM 649 O O . VAL A 1 81 ? -4.868 -10.606 8.065 1.00 98.00 81 VAL A O 1
ATOM 652 N N . ASP A 1 82 ? -3.031 -9.934 6.952 1.00 97.56 82 ASP A N 1
ATOM 653 C CA . ASP A 1 82 ? -2.928 -8.621 7.595 1.00 97.56 82 ASP A CA 1
ATOM 654 C C . ASP A 1 82 ? -4.217 -7.806 7.431 1.00 97.56 82 ASP A C 1
ATOM 656 O O . ASP A 1 82 ? -4.755 -7.310 8.422 1.00 97.56 82 ASP A O 1
ATOM 660 N N . VAL A 1 83 ? -4.771 -7.720 6.210 1.00 96.88 83 VAL A N 1
ATOM 661 C CA . VAL A 1 83 ? -6.046 -7.019 5.963 1.00 96.88 83 VAL A CA 1
ATOM 662 C C . VAL A 1 83 ? -7.156 -7.589 6.848 1.00 96.88 83 VAL A C 1
ATOM 664 O O . VAL A 1 83 ? -7.872 -6.825 7.492 1.00 96.88 83 VAL A O 1
ATOM 667 N N . ALA A 1 84 ? -7.308 -8.916 6.896 1.00 97.50 84 ALA A N 1
ATOM 668 C CA . ALA A 1 84 ? -8.366 -9.554 7.675 1.00 97.50 84 ALA A CA 1
ATOM 669 C C . ALA A 1 84 ? -8.203 -9.310 9.185 1.00 97.50 84 ALA A C 1
ATOM 671 O O . ALA A 1 84 ? -9.176 -8.979 9.865 1.00 97.50 84 ALA A O 1
ATOM 672 N N . VAL A 1 85 ? -6.975 -9.436 9.697 1.00 97.88 85 VAL A N 1
ATOM 673 C CA . VAL A 1 85 ? -6.654 -9.238 11.117 1.00 97.88 85 VAL A CA 1
ATOM 674 C C . VAL A 1 85 ? -6.867 -7.785 11.530 1.00 97.88 85 VAL A C 1
ATOM 676 O O . VAL A 1 85 ? -7.539 -7.528 12.530 1.00 97.88 85 VAL A O 1
ATOM 679 N N . PHE A 1 86 ? -6.339 -6.823 10.771 1.00 97.44 86 PHE A N 1
ATOM 680 C CA . PHE A 1 86 ? -6.494 -5.412 11.113 1.00 97.44 86 PHE A CA 1
ATOM 681 C C . PHE A 1 86 ? -7.934 -4.930 10.946 1.00 97.44 86 PHE A C 1
ATOM 683 O O . PHE A 1 86 ? -8.415 -4.189 11.802 1.00 97.44 86 PHE A O 1
ATOM 690 N N . ALA A 1 87 ? -8.653 -5.376 9.910 1.00 96.06 87 ALA A N 1
ATOM 691 C CA . ALA A 1 87 ? -10.063 -5.031 9.739 1.00 96.06 87 ALA A CA 1
ATOM 692 C C . ALA A 1 87 ? -10.913 -5.515 10.926 1.00 96.06 87 ALA A C 1
ATOM 694 O O . ALA A 1 87 ? -11.693 -4.737 11.476 1.00 96.06 87 ALA A O 1
ATOM 695 N N . ASP A 1 88 ? -10.726 -6.762 11.375 1.00 97.50 88 ASP A N 1
ATOM 696 C CA . ASP A 1 88 ? -11.406 -7.292 12.564 1.00 97.50 88 ASP A CA 1
ATOM 697 C C . ASP A 1 88 ? -11.007 -6.533 13.841 1.00 97.50 88 ASP A C 1
ATOM 699 O O . ASP A 1 88 ? -11.875 -6.145 14.629 1.00 97.50 88 ASP A O 1
ATOM 703 N N . PHE A 1 89 ? -9.714 -6.248 14.029 1.00 96.31 89 PHE A N 1
ATOM 704 C CA . PHE A 1 89 ? -9.237 -5.470 15.172 1.00 96.31 89 PHE A CA 1
ATOM 705 C C . PHE A 1 89 ? -9.887 -4.082 15.230 1.00 96.31 89 PHE A C 1
ATOM 707 O O . PHE A 1 89 ? -10.423 -3.696 16.273 1.00 96.31 89 PHE A O 1
ATOM 714 N N . PHE A 1 90 ? -9.872 -3.340 14.123 1.00 96.44 90 PHE A N 1
ATOM 715 C CA . PHE A 1 90 ? -10.440 -1.998 14.057 1.00 96.44 90 PHE A CA 1
ATOM 716 C C . PHE A 1 90 ? -11.958 -2.000 14.220 1.00 96.44 90 PHE A C 1
ATOM 718 O O . PHE A 1 90 ? -12.486 -1.156 14.948 1.00 96.44 90 PHE A O 1
ATOM 725 N N . GLN A 1 91 ? -12.647 -2.993 13.649 1.00 95.50 91 GLN A N 1
ATOM 726 C CA . GLN A 1 91 ? -14.084 -3.179 13.835 1.00 95.50 91 GLN A CA 1
ATOM 727 C C . GLN A 1 91 ? -14.437 -3.394 15.314 1.00 95.50 91 GLN A C 1
ATOM 729 O O . GLN A 1 91 ? -15.338 -2.740 15.834 1.00 95.50 91 GLN A O 1
ATOM 734 N N . ARG A 1 92 ? -13.700 -4.255 16.033 1.00 94.19 92 ARG A N 1
ATOM 735 C CA . ARG A 1 92 ? -13.911 -4.496 17.479 1.00 94.19 92 ARG A CA 1
ATOM 736 C C . ARG A 1 92 ? -13.605 -3.282 18.351 1.00 94.19 92 ARG A C 1
ATOM 738 O O . ARG A 1 92 ? -14.016 -3.238 19.509 1.00 94.19 92 ARG A O 1
ATOM 745 N N . ARG A 1 93 ? -12.829 -2.335 17.831 1.00 93.31 93 ARG A N 1
ATOM 746 C CA . ARG A 1 93 ? -12.464 -1.088 18.509 1.00 93.31 93 ARG A CA 1
ATOM 747 C C . ARG A 1 93 ? -13.315 0.099 18.069 1.00 93.31 93 ARG A C 1
ATOM 749 O O . ARG A 1 93 ? -13.066 1.196 18.559 1.00 93.31 93 ARG A O 1
ATOM 756 N N . SER A 1 94 ? -14.300 -0.114 17.194 1.00 94.38 94 SER A N 1
ATOM 757 C CA . SER A 1 94 ? -15.159 0.939 16.644 1.00 94.38 94 SER A CA 1
ATOM 758 C C . SER A 1 94 ? -14.354 2.115 16.078 1.00 94.38 94 SER A C 1
ATOM 760 O O . SER A 1 94 ? -14.720 3.274 16.268 1.00 94.38 94 SER A O 1
ATOM 762 N N . VAL A 1 95 ? -13.224 1.821 15.426 1.00 95.00 95 VAL A N 1
ATOM 763 C CA . VAL A 1 95 ? -12.381 2.859 14.819 1.00 95.00 95 VAL A CA 1
ATOM 764 C C . VAL A 1 95 ? -13.125 3.483 13.633 1.00 95.00 95 VAL A C 1
ATOM 766 O O . VAL A 1 95 ? -13.725 2.742 12.847 1.00 95.00 95 VAL A O 1
ATOM 769 N N . PRO A 1 96 ? -13.107 4.821 13.479 1.00 95.19 96 PRO A N 1
ATOM 770 C CA . PRO A 1 96 ? -13.743 5.490 12.350 1.00 95.19 96 PRO A CA 1
ATOM 771 C C . PRO A 1 96 ? -13.250 4.951 11.006 1.00 95.19 96 PRO A C 1
ATOM 773 O O . PRO A 1 96 ? -12.059 4.713 10.820 1.00 95.19 96 PRO A O 1
ATOM 776 N N . ALA A 1 97 ? -14.156 4.798 10.038 1.00 95.00 97 ALA A N 1
ATOM 777 C CA . ALA A 1 97 ? -13.822 4.238 8.726 1.00 95.00 97 ALA A CA 1
ATOM 778 C C . ALA A 1 97 ? -12.724 5.029 7.987 1.00 95.00 97 ALA A C 1
ATOM 780 O O . ALA A 1 97 ? -11.955 4.448 7.225 1.00 95.00 97 ALA A O 1
ATOM 781 N N . GLU A 1 98 ? -12.630 6.339 8.230 1.00 95.44 98 GLU A N 1
ATOM 782 C CA . GLU A 1 98 ? -11.563 7.198 7.708 1.00 95.44 98 GLU A CA 1
ATOM 783 C C . GLU A 1 98 ? -10.178 6.810 8.245 1.00 95.44 98 GLU A C 1
ATOM 785 O O . GLU A 1 98 ? -9.245 6.623 7.464 1.00 95.44 98 GLU A O 1
ATOM 790 N N . ASP A 1 99 ? -10.067 6.584 9.556 1.00 95.75 99 ASP A N 1
ATOM 791 C CA . ASP A 1 99 ? -8.834 6.147 10.211 1.00 95.75 99 ASP A CA 1
ATOM 792 C C . ASP A 1 99 ? -8.458 4.729 9.769 1.00 95.75 99 ASP A C 1
ATOM 794 O O . ASP A 1 99 ? -7.286 4.444 9.526 1.00 95.75 99 ASP A O 1
ATOM 798 N N . VAL A 1 100 ? -9.446 3.845 9.593 1.00 96.31 100 VAL A N 1
ATOM 799 C CA . VAL A 1 100 ? -9.218 2.496 9.050 1.00 96.31 100 VAL A CA 1
ATOM 800 C C . VAL A 1 100 ? -8.669 2.564 7.626 1.00 96.31 100 VAL A C 1
ATOM 802 O O . VAL A 1 100 ? -7.711 1.861 7.308 1.00 96.31 100 VAL A O 1
ATOM 805 N N . ALA A 1 101 ? -9.232 3.417 6.767 1.00 96.12 101 ALA A N 1
ATOM 806 C CA . ALA A 1 101 ? -8.748 3.575 5.398 1.00 96.12 101 ALA A CA 1
ATOM 807 C C . ALA A 1 101 ? -7.285 4.047 5.362 1.00 96.12 101 ALA A C 1
ATOM 809 O O . ALA A 1 101 ? -6.493 3.518 4.582 1.00 96.12 101 ALA A O 1
ATOM 810 N N . LEU A 1 102 ? -6.911 4.995 6.229 1.00 95.69 102 LEU A N 1
ATOM 811 C CA . LEU A 1 102 ? -5.530 5.471 6.358 1.00 95.69 102 LEU A CA 1
ATOM 812 C C . LEU A 1 102 ? -4.597 4.386 6.911 1.00 95.69 102 LEU A C 1
ATOM 814 O O . LEU A 1 102 ? -3.508 4.184 6.377 1.00 95.69 102 LEU A O 1
ATOM 818 N N . ALA A 1 103 ? -5.033 3.657 7.939 1.00 96.56 103 ALA A N 1
ATOM 819 C CA . ALA A 1 103 ? -4.250 2.601 8.572 1.00 96.56 103 ALA A CA 1
ATOM 820 C C . ALA A 1 103 ? -3.962 1.423 7.631 1.00 96.56 103 ALA A C 1
ATOM 822 O O . ALA A 1 103 ? -2.891 0.826 7.692 1.00 96.56 103 ALA A O 1
ATOM 823 N N . LEU A 1 104 ? -4.904 1.086 6.748 1.00 96.75 104 LEU A N 1
ATOM 824 C CA . LEU A 1 104 ? -4.763 -0.031 5.811 1.00 96.75 104 LEU A CA 1
ATOM 825 C C . LEU A 1 104 ? -4.148 0.373 4.465 1.00 96.75 104 LEU A C 1
ATOM 827 O O . LEU A 1 104 ? -3.927 -0.499 3.625 1.00 96.75 104 LEU A O 1
ATOM 831 N N . ALA A 1 105 ? -3.848 1.657 4.242 1.00 95.75 105 ALA A N 1
ATOM 832 C CA . ALA A 1 105 ? -3.371 2.164 2.954 1.00 95.75 105 ALA A CA 1
ATOM 833 C C . ALA A 1 105 ? -2.130 1.418 2.431 1.00 95.75 105 ALA A C 1
ATOM 835 O O . ALA A 1 105 ? -2.060 1.121 1.241 1.00 95.75 105 ALA A O 1
ATOM 836 N N . TYR A 1 106 ? -1.210 1.031 3.324 1.00 95.50 106 TYR A N 1
ATOM 837 C CA . TYR A 1 106 ? 0.031 0.322 2.982 1.00 95.50 106 TYR A CA 1
ATOM 838 C C . TYR A 1 106 ? -0.171 -1.049 2.314 1.00 95.50 106 TYR A C 1
ATOM 840 O O . TYR A 1 106 ? 0.736 -1.557 1.652 1.00 95.50 106 TYR A O 1
ATOM 848 N N . LEU A 1 107 ? -1.351 -1.657 2.477 1.00 95.75 107 LEU A N 1
ATOM 849 C CA . LEU A 1 107 ? -1.696 -2.963 1.905 1.00 95.75 107 LEU A CA 1
ATOM 850 C C . LEU A 1 107 ? -2.193 -2.851 0.459 1.00 95.75 107 LEU A C 1
ATOM 852 O O . LEU A 1 107 ? -2.322 -3.863 -0.235 1.00 95.75 107 LEU A O 1
ATOM 856 N N . PHE A 1 108 ? -2.467 -1.633 -0.016 1.00 92.62 108 PHE A N 1
ATOM 857 C CA . PHE A 1 108 ? -3.057 -1.388 -1.323 1.00 92.62 108 PHE A CA 1
ATOM 858 C C . PHE A 1 108 ? -2.134 -0.563 -2.206 1.00 92.62 108 PHE A C 1
ATOM 860 O O . PHE A 1 108 ? -1.527 0.419 -1.798 1.00 92.62 108 PHE A O 1
ATOM 867 N N . LYS A 1 109 ? -2.073 -0.942 -3.484 1.00 90.12 109 LYS A N 1
ATOM 868 C CA . LYS A 1 109 ? -1.229 -0.241 -4.454 1.00 90.12 109 LYS A CA 1
ATOM 869 C C . LYS A 1 109 ? -1.703 1.187 -4.744 1.00 90.12 109 LYS A C 1
ATOM 871 O O . LYS A 1 109 ? -0.884 2.057 -5.009 1.00 90.12 109 LYS A O 1
ATOM 876 N N . VAL A 1 110 ? -3.018 1.381 -4.753 1.00 89.81 110 VAL A N 1
ATOM 877 C CA . VAL A 1 110 ? -3.665 2.690 -4.827 1.00 89.81 110 VAL A CA 1
ATOM 878 C C . VAL A 1 110 ? -4.760 2.664 -3.766 1.00 89.81 110 VAL A C 1
ATOM 880 O O . VAL A 1 110 ? -5.755 1.964 -3.971 1.00 89.81 110 VAL A O 1
ATOM 883 N N . PRO A 1 111 ? -4.551 3.311 -2.610 1.00 91.12 111 PRO A N 1
ATOM 884 C CA . PRO A 1 111 ? -5.591 3.430 -1.599 1.00 91.12 111 PRO A CA 1
ATOM 885 C C . PRO A 1 111 ? -6.778 4.237 -2.143 1.00 91.12 111 PRO A C 1
ATOM 887 O O . PRO A 1 111 ? -6.625 5.076 -3.027 1.00 91.12 111 PRO A O 1
ATOM 890 N N . GLU A 1 112 ? -7.977 3.975 -1.627 1.00 89.00 112 GLU A N 1
ATOM 891 C CA . GLU A 1 112 ? -9.216 4.643 -2.043 1.00 89.00 112 GLU A CA 1
ATOM 892 C C . GLU A 1 112 ? -9.917 5.297 -0.835 1.00 89.00 112 GLU A C 1
ATOM 894 O O . GLU A 1 112 ? -9.484 5.173 0.315 1.00 89.00 112 GLU A O 1
ATOM 899 N N . GLY A 1 113 ? -11.008 6.025 -1.088 1.00 91.25 113 GLY A N 1
ATOM 900 C CA . GLY A 1 113 ? -11.787 6.689 -0.041 1.00 91.25 113 GLY A CA 1
ATOM 901 C C . GLY A 1 113 ? -10.984 7.769 0.685 1.00 91.25 113 GLY A C 1
ATOM 902 O O . GLY A 1 113 ? -10.316 8.583 0.049 1.00 91.25 113 GLY A O 1
ATOM 903 N N . ALA A 1 114 ? -11.030 7.767 2.020 1.00 93.06 114 ALA A N 1
ATOM 904 C CA . ALA A 1 114 ? -10.318 8.749 2.843 1.00 93.06 114 ALA A CA 1
ATOM 905 C C . ALA A 1 114 ? -8.785 8.705 2.669 1.00 93.06 114 ALA A C 1
ATOM 907 O O . ALA A 1 114 ? -8.109 9.682 2.977 1.00 93.06 114 ALA A O 1
ATOM 908 N N . ALA A 1 115 ? -8.237 7.611 2.126 1.00 93.06 115 ALA A N 1
ATOM 909 C CA . ALA A 1 115 ? -6.807 7.453 1.876 1.00 93.06 115 ALA A CA 1
ATOM 910 C C . ALA A 1 115 ? -6.384 7.724 0.418 1.00 93.06 115 ALA A C 1
ATOM 912 O O . ALA A 1 115 ? -5.202 7.588 0.108 1.00 93.06 115 ALA A O 1
ATOM 913 N N . ALA A 1 116 ? -7.300 8.138 -0.470 1.00 89.69 116 ALA A N 1
ATOM 914 C CA . ALA A 1 116 ? -7.040 8.271 -1.912 1.00 89.69 116 ALA A CA 1
ATOM 915 C C . ALA A 1 116 ? -5.871 9.203 -2.282 1.00 89.69 116 ALA A C 1
ATOM 917 O O . ALA A 1 116 ? -5.218 8.987 -3.297 1.00 89.69 116 ALA A O 1
ATOM 918 N N . ASN A 1 117 ? -5.587 10.207 -1.448 1.00 86.12 117 ASN A N 1
ATOM 919 C CA . ASN A 1 117 ? -4.492 11.163 -1.651 1.00 86.12 117 ASN A CA 1
ATOM 920 C C . ASN A 1 117 ? -3.377 11.020 -0.604 1.00 86.12 117 ASN A C 1
ATOM 922 O O . ASN A 1 117 ? -2.604 11.953 -0.394 1.00 86.12 117 ASN A O 1
ATOM 926 N N . SER A 1 118 ? -3.326 9.887 0.102 1.00 90.44 118 SER A N 1
ATOM 927 C CA . SER A 1 118 ? -2.227 9.617 1.028 1.00 90.44 118 SER A CA 1
ATOM 928 C C . SER A 1 118 ? -0.906 9.478 0.274 1.00 90.44 118 SER A C 1
ATOM 93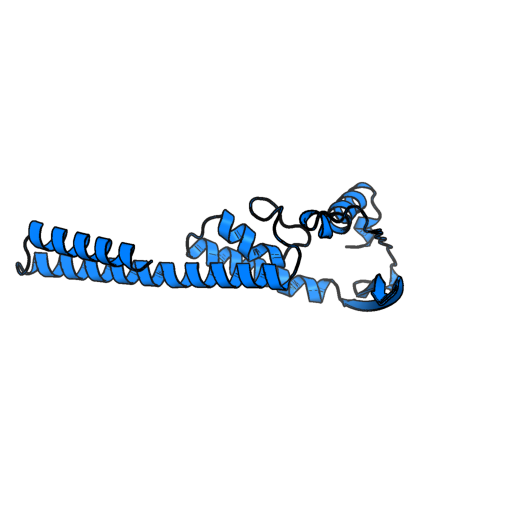0 O O . SER A 1 118 ? -0.871 9.071 -0.889 1.00 90.44 118 SER A O 1
ATOM 932 N N . ASP A 1 119 ? 0.189 9.827 0.946 1.00 91.50 119 ASP A N 1
ATOM 933 C CA . ASP A 1 119 ? 1.522 9.617 0.396 1.00 91.50 119 ASP A CA 1
ATOM 934 C C . ASP A 1 119 ? 1.722 8.117 0.072 1.00 91.50 119 ASP A C 1
ATOM 936 O O . ASP A 1 119 ? 1.449 7.272 0.930 1.00 91.50 119 ASP A O 1
ATOM 940 N N . PRO A 1 120 ? 2.166 7.758 -1.147 1.00 89.88 120 PRO A N 1
ATOM 941 C CA . PRO A 1 120 ? 2.330 6.369 -1.581 1.00 89.88 120 PRO A CA 1
ATOM 942 C C . PRO A 1 120 ? 3.563 5.683 -0.970 1.00 89.88 120 PRO A C 1
ATOM 944 O O . PRO A 1 120 ? 3.798 4.497 -1.204 1.00 89.88 120 PRO A O 1
ATOM 947 N N . GLY A 1 121 ? 4.389 6.413 -0.219 1.00 92.88 121 GLY A N 1
ATOM 948 C CA . GLY A 1 121 ? 5.566 5.898 0.455 1.00 92.88 121 GLY A CA 1
ATOM 949 C C . GLY A 1 121 ? 5.190 4.905 1.548 1.00 92.88 121 GLY A C 1
ATOM 950 O O . GLY A 1 121 ? 4.576 5.261 2.554 1.00 92.88 121 GLY A O 1
ATOM 951 N N . PHE A 1 122 ? 5.648 3.663 1.389 1.00 93.81 122 PHE A N 1
ATOM 952 C CA . PHE A 1 122 ? 5.371 2.560 2.312 1.00 93.81 122 PHE A CA 1
ATOM 953 C C . PHE A 1 122 ? 5.605 2.931 3.786 1.00 93.81 122 PHE A C 1
ATOM 955 O O . PHE A 1 122 ? 4.747 2.702 4.632 1.00 93.81 122 PHE A O 1
ATOM 962 N N . PHE A 1 123 ? 6.737 3.569 4.103 1.00 95.69 123 PHE A N 1
ATOM 963 C CA . PHE A 1 123 ? 7.055 3.951 5.483 1.00 95.69 123 PHE A CA 1
ATOM 964 C C . PHE A 1 123 ? 6.159 5.068 6.032 1.00 95.69 123 PHE A C 1
ATOM 966 O O . PHE A 1 123 ? 5.899 5.099 7.233 1.00 95.69 123 PHE A O 1
ATOM 973 N N . HIS A 1 124 ? 5.662 5.973 5.188 1.00 94.56 124 HIS A N 1
ATOM 974 C CA . HIS A 1 124 ? 4.706 6.995 5.618 1.00 94.56 124 HIS A CA 1
ATOM 975 C C . HIS A 1 124 ? 3.348 6.370 5.935 1.00 94.56 124 HIS A C 1
ATOM 977 O O . HIS A 1 124 ? 2.760 6.665 6.975 1.00 94.56 124 HIS A O 1
ATOM 983 N N . GLN A 1 125 ? 2.895 5.441 5.092 1.00 95.81 125 GLN A N 1
ATOM 984 C CA . GLN A 1 125 ? 1.669 4.682 5.328 1.00 95.81 125 GLN A CA 1
ATOM 985 C C . GLN A 1 125 ? 1.791 3.782 6.569 1.00 95.81 125 GLN A C 1
ATOM 987 O O . GLN A 1 125 ? 0.834 3.655 7.329 1.00 95.81 125 GLN A O 1
ATOM 992 N N . MET A 1 126 ? 2.979 3.236 6.851 1.00 96.62 126 MET A N 1
ATOM 993 C CA . MET A 1 126 ? 3.213 2.476 8.084 1.00 96.62 126 MET A CA 1
ATOM 994 C C . MET A 1 126 ? 3.137 3.328 9.349 1.00 96.62 126 MET A C 1
ATOM 996 O O . MET A 1 126 ? 2.521 2.910 10.325 1.00 96.62 126 MET A O 1
ATOM 1000 N N . ARG A 1 127 ? 3.651 4.560 9.321 1.00 97.00 127 ARG A N 1
ATOM 1001 C CA . ARG A 1 127 ? 3.469 5.501 10.441 1.00 97.00 127 ARG A CA 1
ATOM 1002 C C . ARG A 1 127 ? 2.000 5.865 10.667 1.00 97.00 127 ARG A C 1
ATOM 1004 O O . ARG A 1 127 ? 1.585 6.076 11.807 1.00 97.00 127 ARG A O 1
ATOM 1011 N N . ALA A 1 128 ? 1.203 5.939 9.598 1.00 95.94 128 ALA A N 1
ATOM 1012 C CA . ALA A 1 128 ? -0.237 6.155 9.717 1.00 95.94 128 ALA A CA 1
ATOM 1013 C C . ALA A 1 128 ? -0.921 4.975 10.428 1.00 95.94 128 ALA A C 1
ATOM 1015 O O . ALA A 1 128 ? -1.714 5.204 11.342 1.00 95.94 128 ALA A O 1
ATOM 1016 N N . LEU A 1 129 ? -0.556 3.730 10.088 1.00 97.00 129 LEU A N 1
ATOM 1017 C CA . LEU A 1 129 ? -1.006 2.542 10.821 1.00 97.00 129 LEU A CA 1
ATOM 1018 C C . LEU A 1 129 ? -0.650 2.633 12.309 1.00 97.00 129 LEU A C 1
ATOM 1020 O O . LEU A 1 129 ? -1.536 2.485 13.149 1.00 97.00 129 LEU A O 1
ATOM 1024 N N . GLU A 1 130 ? 0.617 2.895 12.638 1.00 96.69 130 GLU A N 1
ATOM 1025 C CA . GLU A 1 130 ? 1.093 3.000 14.026 1.00 96.69 130 GLU A CA 1
ATOM 1026 C C . GLU A 1 130 ? 0.282 4.032 14.818 1.00 96.69 130 GLU A C 1
ATOM 1028 O O . GLU A 1 130 ? -0.249 3.727 15.887 1.00 96.69 130 GLU A O 1
ATOM 1033 N N . THR A 1 131 ? 0.076 5.215 14.237 1.00 95.81 131 THR A N 1
ATOM 1034 C CA . THR A 1 131 ? -0.706 6.299 14.849 1.00 95.81 131 THR A CA 1
ATOM 1035 C C . THR A 1 131 ? -2.143 5.865 15.161 1.00 95.81 131 THR A C 1
ATOM 1037 O O . THR A 1 131 ? -2.677 6.161 16.234 1.00 95.81 131 THR A O 1
ATOM 1040 N N . VAL A 1 132 ? -2.799 5.162 14.235 1.00 95.88 132 VAL A N 1
ATOM 1041 C CA . VAL A 1 132 ? -4.179 4.691 14.428 1.00 95.88 132 VAL A CA 1
ATOM 1042 C C . VAL A 1 132 ? -4.232 3.551 15.447 1.00 95.88 132 VAL A C 1
ATOM 1044 O O . VAL A 1 132 ? -5.133 3.526 16.289 1.00 95.88 132 VAL A O 1
ATOM 1047 N N . LEU A 1 133 ? -3.256 2.639 15.439 1.00 95.44 133 LEU A N 1
ATOM 1048 C CA . LEU A 1 133 ? -3.152 1.561 16.424 1.00 95.44 133 LEU A CA 1
ATOM 1049 C C . LEU A 1 133 ? -2.979 2.103 17.846 1.00 95.44 133 LEU A C 1
ATOM 1051 O O . LEU A 1 133 ? -3.669 1.640 18.756 1.00 95.44 133 LEU A O 1
ATOM 1055 N N . GLU A 1 134 ? -2.122 3.105 18.044 1.00 92.88 134 GLU A N 1
ATOM 1056 C CA . GLU A 1 134 ? -1.924 3.755 19.344 1.00 92.88 134 GLU A CA 1
ATOM 1057 C C . GLU A 1 134 ? -3.223 4.377 19.870 1.00 92.88 134 GLU A C 1
ATOM 1059 O O . GLU A 1 134 ? -3.609 4.157 21.025 1.00 92.88 134 GLU A O 1
ATOM 1064 N N . ARG A 1 135 ? -3.957 5.089 19.006 1.00 91.19 135 ARG A N 1
ATOM 1065 C CA . ARG A 1 135 ? -5.266 5.670 19.344 1.00 91.19 135 ARG A CA 1
ATOM 1066 C C . ARG A 1 135 ? -6.291 4.588 19.685 1.00 91.19 135 ARG A C 1
ATOM 1068 O O . ARG A 1 135 ? -6.960 4.682 20.716 1.00 91.19 135 ARG A O 1
ATOM 1075 N N . ALA A 1 136 ? -6.381 3.536 18.872 1.00 89.94 136 ALA A N 1
ATOM 1076 C CA . ALA A 1 136 ? -7.314 2.426 19.067 1.00 89.94 136 ALA A CA 1
ATOM 1077 C C . ALA A 1 136 ? -7.009 1.609 20.339 1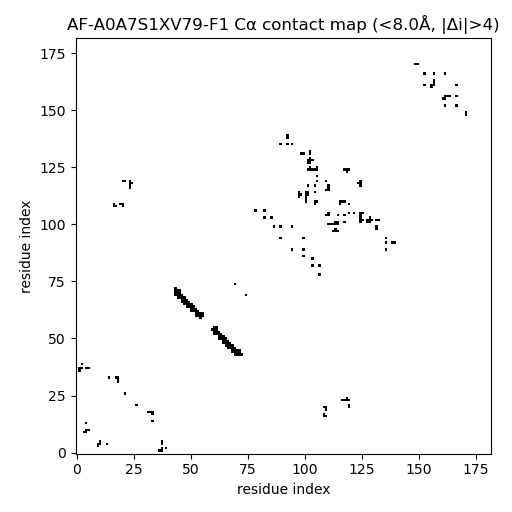.00 89.94 136 ALA A C 1
ATOM 1079 O O . ALA A 1 136 ? -7.919 1.124 21.027 1.00 89.94 136 ALA A O 1
ATOM 1080 N N . ALA A 1 137 ? -5.727 1.467 20.685 1.00 84.38 137 ALA A N 1
ATOM 1081 C CA . ALA A 1 137 ? -5.282 0.841 21.923 1.00 84.38 137 ALA A CA 1
ATOM 1082 C C . ALA A 1 137 ? -5.629 1.709 23.144 1.00 84.38 137 ALA A C 1
ATOM 1084 O O . ALA A 1 137 ? -6.196 1.195 24.115 1.00 84.38 137 ALA A O 1
ATOM 1085 N N . GLY A 1 138 ? -5.363 3.018 23.068 1.00 76.50 138 GLY A N 1
ATOM 1086 C CA . GLY A 1 138 ? -5.640 3.986 24.131 1.00 76.50 138 GLY A CA 1
ATOM 1087 C C 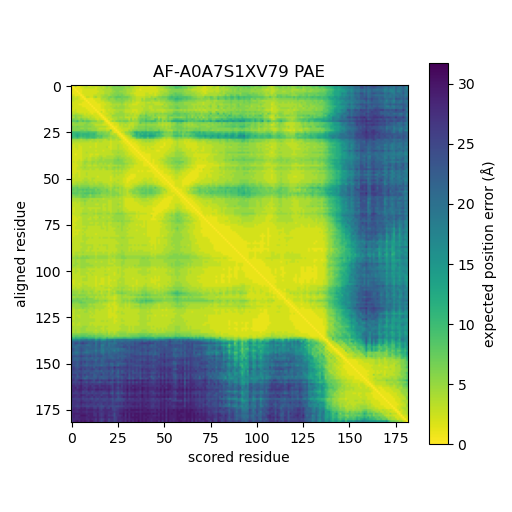. GLY A 1 138 ? -7.130 4.221 24.399 1.00 76.50 138 GLY A C 1
ATOM 1088 O O . GLY A 1 138 ? -7.518 4.399 25.553 1.00 76.50 138 GLY A O 1
ATOM 1089 N N . ALA A 1 139 ? -7.981 4.155 23.371 1.00 64.38 139 ALA A N 1
ATOM 1090 C CA . ALA A 1 139 ? -9.426 4.363 23.496 1.00 64.38 139 ALA A CA 1
ATOM 1091 C C . ALA A 1 139 ? -10.089 3.370 24.466 1.00 64.38 139 ALA A C 1
ATOM 1093 O O . ALA A 1 139 ? -10.865 3.773 25.329 1.00 64.38 139 ALA A O 1
ATOM 1094 N N . LYS A 1 140 ? -9.720 2.082 24.407 1.00 59.50 140 LYS A N 1
ATOM 1095 C CA . LYS A 1 140 ? -10.266 1.061 25.321 1.00 59.50 140 LYS A CA 1
ATOM 1096 C C . LYS A 1 140 ? -9.787 1.249 26.760 1.00 59.50 140 LYS A C 1
ATOM 1098 O O . LYS A 1 140 ? -10.541 0.978 27.685 1.00 59.50 140 LYS A O 1
ATOM 1103 N N . ARG A 1 141 ? -8.556 1.733 26.954 1.00 60.22 141 ARG A N 1
ATOM 1104 C CA . ARG A 1 141 ? -8.035 2.051 28.289 1.00 60.22 141 ARG A CA 1
ATOM 1105 C C . ARG A 1 141 ? -8.768 3.250 28.898 1.00 60.22 141 ARG A C 1
ATOM 1107 O O . ARG A 1 141 ? -9.139 3.194 30.062 1.00 60.22 141 ARG A O 1
ATOM 1114 N N . LYS A 1 142 ? -9.041 4.289 28.099 1.00 59.59 142 LYS A N 1
ATOM 1115 C CA . LYS A 1 142 ? -9.838 5.446 28.538 1.00 59.59 142 LYS A CA 1
ATOM 1116 C C . LYS A 1 142 ? -11.286 5.069 28.866 1.00 59.59 142 LYS A C 1
ATOM 1118 O O . LYS A 1 142 ? -11.789 5.554 29.874 1.00 59.59 142 LYS A O 1
ATOM 1123 N N . ALA A 1 143 ? -11.909 4.209 28.054 1.00 61.00 143 ALA A N 1
ATOM 1124 C CA . ALA A 1 143 ? -13.258 3.695 28.297 1.00 61.00 143 ALA A CA 1
ATOM 1125 C C . ALA A 1 143 ? -13.324 2.836 29.571 1.00 61.00 143 ALA A C 1
ATOM 1127 O O . ALA A 1 143 ? -14.179 3.075 30.411 1.00 61.00 143 ALA A O 1
ATOM 1128 N N . ALA A 1 144 ? -12.368 1.919 29.769 1.00 61.59 144 ALA A N 1
ATOM 1129 C CA . ALA A 1 144 ? -12.288 1.107 30.985 1.00 61.59 144 ALA A CA 1
ATOM 1130 C C . ALA A 1 144 ? -12.091 1.957 32.255 1.00 61.59 144 ALA A C 1
ATOM 1132 O O . ALA A 1 144 ? -12.769 1.730 33.247 1.00 61.59 144 ALA A O 1
ATOM 1133 N N . GLU A 1 145 ? -11.228 2.981 32.218 1.00 65.56 145 GLU A N 1
ATOM 1134 C CA . GLU A 1 145 ? -11.065 3.912 33.348 1.00 65.56 145 GLU A CA 1
ATOM 1135 C C . GLU A 1 145 ? -12.342 4.726 33.636 1.00 65.56 145 GLU A C 1
ATOM 1137 O O . GLU A 1 145 ? -12.595 5.084 34.781 1.00 65.56 145 GLU A O 1
ATOM 1142 N N . GLU A 1 146 ? -13.137 5.073 32.619 1.00 68.50 146 GLU A N 1
ATOM 1143 C CA . GLU A 1 146 ? -14.417 5.771 32.815 1.00 68.50 146 GLU A CA 1
ATOM 1144 C C . GLU A 1 146 ? -15.502 4.864 33.390 1.00 68.50 146 GLU A C 1
ATOM 1146 O O . GLU A 1 146 ? -16.214 5.293 34.300 1.00 68.50 146 GLU A O 1
ATOM 1151 N N . ASP A 1 147 ? -15.582 3.621 32.916 1.00 72.81 147 ASP A N 1
ATOM 1152 C CA . ASP A 1 147 ? -16.483 2.607 33.462 1.00 72.81 147 ASP A CA 1
ATOM 1153 C C . ASP A 1 147 ? -16.120 2.260 34.913 1.00 72.81 147 ASP A C 1
ATOM 1155 O O . ASP A 1 147 ? -17.018 2.146 35.747 1.00 72.81 147 ASP A O 1
ATOM 1159 N N . ASP A 1 148 ? -14.830 2.186 35.260 1.00 79.50 148 ASP A N 1
ATOM 1160 C CA . ASP A 1 148 ? -14.371 1.963 36.639 1.00 79.50 148 ASP A CA 1
ATOM 1161 C C . ASP A 1 148 ? -14.763 3.122 37.568 1.00 79.50 148 ASP A C 1
ATOM 1163 O O . ASP A 1 148 ? -15.291 2.899 38.660 1.00 79.50 148 ASP A O 1
ATOM 1167 N N . VAL A 1 149 ? -14.559 4.374 37.137 1.00 82.31 149 VAL A N 1
ATOM 1168 C CA . VAL A 1 149 ? -14.948 5.561 37.921 1.00 82.31 149 VAL A CA 1
ATOM 1169 C C . VAL A 1 149 ? -16.467 5.631 38.081 1.00 82.31 149 VAL A C 1
ATOM 1171 O O . VAL A 1 149 ? -16.959 5.896 39.178 1.00 82.31 149 VAL A O 1
ATOM 1174 N N . ALA A 1 150 ? -17.224 5.372 37.013 1.00 81.88 150 ALA A N 1
ATOM 1175 C CA . ALA A 1 150 ? -18.682 5.349 37.063 1.00 81.88 150 ALA A CA 1
ATOM 1176 C C . ALA A 1 150 ? -19.206 4.228 37.978 1.00 81.88 150 ALA A C 1
ATOM 1178 O O . ALA A 1 150 ? -20.110 4.470 38.779 1.00 81.88 150 ALA A O 1
ATOM 1179 N N . SER A 1 151 ? -18.600 3.040 37.920 1.00 82.88 151 SER A N 1
ATOM 1180 C CA . SER A 1 151 ? -18.950 1.891 38.763 1.00 82.88 151 SER A CA 1
ATOM 1181 C C . SER A 1 151 ? -18.626 2.140 40.237 1.00 82.88 151 SER A C 1
ATOM 1183 O O . SER A 1 151 ? -19.450 1.862 41.106 1.00 82.88 151 SER A O 1
ATOM 1185 N N . ALA A 1 152 ? -17.468 2.737 40.536 1.00 83.62 152 ALA A N 1
ATOM 1186 C CA . ALA A 1 152 ? -17.088 3.114 41.897 1.00 83.62 152 ALA A CA 1
ATOM 1187 C C . ALA A 1 152 ? -18.032 4.175 42.488 1.00 83.62 152 ALA A C 1
ATOM 1189 O O . ALA A 1 152 ? -18.421 4.088 43.654 1.00 83.62 152 ALA A O 1
ATOM 1190 N N . LEU A 1 153 ? -18.441 5.159 41.678 1.00 86.81 153 LEU A N 1
ATOM 1191 C CA . LEU A 1 153 ? -19.407 6.177 42.092 1.00 86.81 153 LEU A CA 1
ATOM 1192 C C . LEU A 1 153 ? -20.806 5.588 42.307 1.00 86.81 153 LEU A C 1
ATOM 1194 O O . LEU A 1 153 ? -21.481 5.988 43.253 1.00 86.81 153 LEU A O 1
ATOM 1198 N N . ALA A 1 154 ? -21.234 4.632 41.480 1.00 84.56 154 ALA A N 1
ATOM 1199 C CA . ALA A 1 154 ? -22.499 3.921 41.669 1.00 84.56 154 ALA A CA 1
ATOM 1200 C C . ALA A 1 154 ? -22.506 3.108 42.975 1.00 84.56 154 ALA A C 1
ATOM 1202 O O . ALA A 1 154 ? -23.434 3.238 43.771 1.00 84.56 154 ALA A O 1
ATOM 1203 N N . TRP A 1 155 ? -21.434 2.362 43.253 1.00 87.06 155 TRP A N 1
ATOM 1204 C CA . TRP A 1 155 ? -21.284 1.614 44.504 1.00 87.06 155 TRP A CA 1
ATOM 1205 C C . TRP A 1 155 ? -21.304 2.530 45.738 1.00 87.06 155 TRP A C 1
ATOM 1207 O O . TRP A 1 155 ? -22.000 2.259 46.713 1.00 87.06 155 TRP A O 1
ATOM 1217 N N . ALA A 1 156 ? -20.590 3.659 45.698 1.00 84.94 156 ALA A N 1
ATOM 1218 C CA . ALA A 1 156 ? -20.543 4.588 46.825 1.00 84.94 156 ALA A CA 1
ATOM 1219 C C . ALA A 1 156 ? -21.905 5.248 47.123 1.00 84.94 156 ALA A C 1
ATOM 1221 O O . ALA A 1 156 ? -22.198 5.544 48.284 1.00 84.94 156 ALA A O 1
ATOM 1222 N N . LYS A 1 157 ? -22.753 5.436 46.102 1.00 89.00 157 LYS A N 1
ATOM 1223 C CA . LYS A 1 157 ? -24.148 5.867 46.285 1.00 89.00 157 LYS A CA 1
ATOM 1224 C C . LYS A 1 157 ? -24.989 4.808 46.986 1.00 89.00 157 LYS A C 1
ATOM 1226 O O . LYS A 1 157 ? -25.715 5.140 47.917 1.00 89.00 157 LYS A O 1
ATOM 1231 N N . GLU A 1 158 ? -24.871 3.543 46.583 1.00 86.88 158 GLU A N 1
ATOM 1232 C CA . GLU A 1 158 ? -25.601 2.436 47.221 1.00 86.88 158 GLU A CA 1
ATOM 1233 C C . GLU A 1 158 ? -25.242 2.281 48.705 1.00 86.88 158 GLU A C 1
ATOM 1235 O O . GLU A 1 158 ? -26.103 1.952 49.516 1.00 86.88 158 GLU A O 1
ATOM 1240 N N . GLN A 1 159 ? -23.993 2.576 49.077 1.00 88.88 159 GLN A N 1
ATOM 1241 C CA . GLN A 1 159 ? -23.539 2.566 50.472 1.00 88.88 159 GLN A CA 1
ATOM 1242 C C . GLN A 1 159 ? -23.897 3.844 51.255 1.00 88.88 159 GLN A C 1
ATOM 1244 O O . GLN A 1 159 ? -23.540 3.963 52.426 1.00 88.88 159 GLN A O 1
ATOM 1249 N N . GLY A 1 160 ? -24.559 4.824 50.627 1.00 86.94 160 GLY A N 1
ATOM 1250 C CA . GLY A 1 160 ? -24.900 6.107 51.252 1.00 86.94 160 GLY A CA 1
ATOM 1251 C C . GLY A 1 160 ? -23.692 6.997 51.573 1.00 86.94 160 GLY A C 1
ATOM 1252 O O . GLY A 1 160 ? -23.815 7.936 52.356 1.00 86.94 160 GLY A O 1
ATOM 1253 N N . LEU A 1 161 ? -22.523 6.713 50.987 1.00 85.75 161 LEU A N 1
ATOM 1254 C CA . LEU A 1 161 ? -21.282 7.472 51.195 1.00 85.75 161 LEU A CA 1
ATOM 1255 C C . LEU A 1 161 ? -21.234 8.756 50.353 1.00 85.75 161 LEU A C 1
ATOM 1257 O O . LEU A 1 161 ? -20.469 9.668 50.664 1.00 85.75 161 LEU A O 1
ATOM 1261 N N . LEU A 1 162 ? -22.025 8.820 49.280 1.00 88.75 162 LEU A N 1
ATOM 1262 C CA . LEU A 1 162 ? -22.099 9.942 48.347 1.00 88.75 162 LEU A CA 1
ATOM 1263 C C . LEU A 1 162 ? -23.550 10.209 47.936 1.00 88.75 162 LEU A C 1
ATOM 1265 O O . LEU A 1 162 ? -24.281 9.286 47.587 1.00 88.75 162 LEU A O 1
ATOM 1269 N N . ASP A 1 163 ? -23.940 11.483 47.913 1.00 87.38 163 ASP A N 1
ATOM 1270 C CA . ASP A 1 163 ? -25.207 11.926 47.330 1.00 87.38 163 ASP A CA 1
ATOM 1271 C C . ASP A 1 163 ? -25.105 12.127 45.803 1.00 87.38 163 ASP A C 1
ATOM 1273 O O . ASP A 1 163 ? -24.014 12.203 45.222 1.00 87.38 163 ASP A O 1
ATOM 1277 N N . ASP A 1 164 ? -26.257 12.239 45.134 1.00 82.50 164 ASP A N 1
ATOM 1278 C CA . ASP A 1 164 ? -26.336 12.378 43.676 1.00 82.50 164 ASP A CA 1
ATOM 1279 C C . ASP A 1 164 ? -25.617 13.616 43.126 1.00 82.50 164 ASP A C 1
ATOM 1281 O O . ASP A 1 164 ? -25.005 13.543 42.056 1.00 82.50 164 ASP A O 1
ATOM 1285 N N . SER A 1 165 ? -25.649 14.732 43.858 1.00 85.88 165 SER A N 1
ATOM 1286 C CA . SER A 1 165 ? -24.998 15.986 43.466 1.00 85.88 165 SER A CA 1
ATOM 1287 C C . SER A 1 165 ? -23.480 15.866 43.569 1.00 85.88 165 SER A C 1
ATOM 1289 O O . SER A 1 165 ? -22.752 16.265 42.657 1.00 85.88 165 SER A O 1
ATOM 1291 N N . SER A 1 166 ? -22.993 15.257 44.649 1.00 84.19 166 SER A N 1
ATOM 1292 C CA . SER A 1 166 ? -21.567 15.023 44.880 1.00 84.19 166 SER A CA 1
ATOM 1293 C C . SER A 1 166 ? -20.978 14.050 43.860 1.00 84.19 166 SER A C 1
ATOM 1295 O O . SER A 1 166 ? -19.939 14.336 43.263 1.00 84.19 166 SER A O 1
ATOM 1297 N N . ALA A 1 167 ? -21.670 12.948 43.570 1.00 83.19 167 ALA A N 1
ATOM 1298 C CA . ALA A 1 167 ? -21.232 12.007 42.546 1.00 83.19 167 ALA A CA 1
ATOM 1299 C C . ALA A 1 167 ? -21.226 12.632 41.142 1.00 83.19 167 ALA A C 1
ATOM 1301 O O . ALA A 1 167 ? -20.267 12.434 40.398 1.00 83.19 167 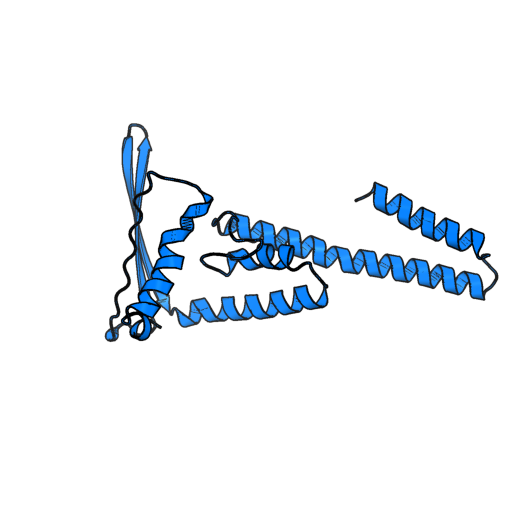ALA A O 1
ATOM 1302 N N . ALA A 1 168 ? -22.248 13.425 40.791 1.00 83.88 168 ALA A N 1
ATOM 1303 C CA . ALA A 1 168 ? -22.302 14.125 39.509 1.00 83.88 168 ALA A CA 1
ATOM 1304 C C . ALA A 1 168 ? -21.138 15.114 39.351 1.00 83.88 168 ALA A C 1
ATOM 1306 O O . ALA A 1 168 ? -20.493 15.130 38.305 1.00 83.88 168 ALA A O 1
ATOM 1307 N N . LYS A 1 169 ? -20.803 15.874 40.402 1.00 87.44 169 LYS A N 1
ATOM 1308 C CA . LYS A 1 169 ? -19.650 16.790 40.399 1.00 87.44 169 LYS A CA 1
ATOM 1309 C C . LYS A 1 169 ? -18.320 16.063 40.230 1.00 87.44 169 LYS A C 1
ATOM 1311 O O . LYS A 1 169 ? -17.469 16.551 39.494 1.00 87.44 169 LYS A O 1
ATOM 1316 N N . ILE A 1 170 ? -18.130 14.912 40.879 1.00 84.25 170 ILE A N 1
ATOM 1317 C CA . ILE A 1 170 ? -16.894 14.122 40.747 1.00 84.25 170 ILE A CA 1
ATOM 1318 C C . ILE A 1 170 ? -16.762 13.571 39.323 1.00 84.25 170 ILE A C 1
ATOM 1320 O O . ILE A 1 170 ? -15.686 13.659 38.731 1.00 84.25 170 ILE A O 1
ATOM 1324 N N . LEU A 1 171 ? -17.857 13.071 38.747 1.00 82.50 171 LEU A N 1
ATOM 1325 C CA . LEU A 1 171 ? -17.897 1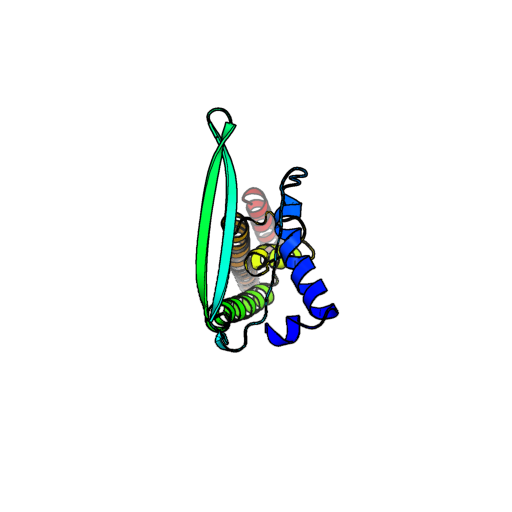2.571 37.370 1.00 82.50 171 LEU A CA 1
ATOM 1326 C C . LEU A 1 171 ? -17.606 13.689 36.356 1.00 82.50 171 LEU A C 1
ATOM 1328 O O . LEU A 1 171 ? -16.831 13.496 35.420 1.00 82.50 171 LEU A O 1
ATOM 1332 N N . ASP A 1 172 ? -18.174 14.876 36.567 1.00 83.38 172 ASP A N 1
ATOM 1333 C CA . ASP A 1 172 ? -17.976 16.030 35.689 1.00 83.38 172 ASP A CA 1
ATOM 1334 C C . ASP A 1 172 ? -16.563 16.621 35.825 1.00 83.38 172 ASP A C 1
ATOM 1336 O O . ASP A 1 172 ? -15.915 16.962 34.833 1.00 83.38 172 ASP A O 1
ATOM 1340 N N . HIS A 1 173 ? -16.013 16.636 37.043 1.00 81.25 173 HIS A N 1
ATOM 1341 C CA . HIS A 1 173 ? -14.628 17.026 37.288 1.00 81.25 173 HIS A CA 1
ATOM 1342 C C . HIS A 1 173 ? -13.637 16.031 36.666 1.00 81.25 173 HIS A C 1
ATOM 1344 O O . HIS A 1 173 ? -12.665 16.450 36.036 1.00 81.25 173 HIS A O 1
ATOM 1350 N N . ALA A 1 174 ? -13.903 14.724 36.756 1.00 76.06 174 ALA A N 1
ATOM 1351 C CA . ALA A 1 174 ? -13.104 13.691 36.097 1.00 76.06 174 ALA A CA 1
ATOM 1352 C C . ALA A 1 174 ? -13.121 13.841 34.563 1.00 76.06 174 ALA A C 1
ATOM 1354 O O . ALA A 1 174 ? -12.078 13.709 33.919 1.00 76.06 174 ALA A O 1
ATOM 1355 N N . ARG A 1 175 ? -14.276 14.194 33.978 1.00 77.12 175 ARG A N 1
ATOM 1356 C CA . ARG A 1 175 ? -14.427 14.485 32.539 1.00 77.12 175 ARG A CA 1
ATOM 1357 C C . ARG A 1 175 ? -13.704 15.770 32.116 1.00 77.12 175 ARG A C 1
ATOM 1359 O O . ARG A 1 175 ? -13.041 15.788 31.079 1.00 77.12 175 ARG A O 1
ATOM 1366 N N . SER A 1 176 ? -13.791 16.826 32.924 1.00 73.88 176 SER A N 1
ATOM 1367 C CA . SER A 1 176 ? -13.137 18.124 32.695 1.00 73.88 176 SER A CA 1
ATOM 1368 C C . SER A 1 176 ? -11.607 18.025 32.738 1.00 73.88 176 SER A C 1
ATOM 1370 O O . SER A 1 176 ? -10.922 18.428 31.797 1.00 73.88 176 SER A O 1
ATOM 1372 N N . ASN A 1 177 ? -11.064 17.390 33.779 1.00 67.56 177 ASN A N 1
ATOM 1373 C CA . ASN A 1 177 ? -9.620 17.234 33.967 1.00 67.56 177 ASN A CA 1
ATOM 1374 C C . ASN A 1 177 ? -8.991 16.317 32.890 1.00 67.56 177 ASN A C 1
ATOM 1376 O O . ASN A 1 177 ? -7.817 16.459 32.549 1.00 67.56 177 ASN A O 1
ATOM 1380 N N . LYS A 1 178 ? -9.785 15.409 32.297 1.00 59.03 178 LYS A N 1
ATOM 1381 C CA . LYS A 1 178 ? -9.393 14.589 31.137 1.00 59.03 178 LYS A CA 1
ATOM 1382 C C . LYS A 1 178 ? -9.324 15.382 29.826 1.00 59.03 178 LYS A C 1
ATOM 1384 O O . LYS A 1 178 ? -8.379 15.168 29.073 1.00 59.03 178 LYS A O 1
ATOM 1389 N N . ARG A 1 179 ? -10.264 16.303 29.557 1.00 58.28 179 ARG A N 1
ATOM 1390 C CA . ARG A 1 179 ? -10.240 17.167 28.351 1.00 58.28 179 ARG A CA 1
ATOM 1391 C C . ARG A 1 179 ? -9.044 18.119 28.315 1.00 58.28 179 ARG A C 1
ATOM 1393 O O . ARG A 1 179 ? -8.593 18.472 27.238 1.00 58.28 179 ARG A O 1
ATOM 1400 N N . ALA A 1 180 ? -8.522 18.514 29.474 1.00 54.12 180 ALA A N 1
ATOM 1401 C CA . ALA A 1 180 ? -7.338 19.369 29.575 1.00 54.12 180 ALA A CA 1
ATOM 1402 C C . ALA A 1 180 ? -6.003 18.624 29.349 1.00 54.12 180 ALA A C 1
ATOM 1404 O O . ALA A 1 180 ? -4.960 19.263 29.240 1.00 54.12 180 ALA A O 1
ATOM 1405 N N . ARG A 1 181 ? -6.017 17.281 29.322 1.00 50.91 181 ARG A N 1
ATOM 1406 C CA . ARG A 1 181 ? -4.823 16.420 29.202 1.00 50.91 181 ARG A CA 1
ATOM 1407 C C . ARG A 1 181 ? -4.723 15.671 27.863 1.00 50.91 181 ARG A C 1
ATOM 1409 O O . ARG A 1 181 ? -3.773 14.910 27.688 1.00 50.91 181 ARG A O 1
ATOM 1416 N N . SER A 1 182 ? -5.694 15.832 26.961 1.00 45.34 182 SER A N 1
ATOM 1417 C CA . SER A 1 182 ? -5.704 15.277 25.594 1.00 45.34 182 SER A CA 1
ATOM 1418 C C . SER A 1 182 ? -5.388 16.345 24.566 1.00 45.34 182 SER A C 1
ATOM 1420 O O . SER A 1 182 ? -4.667 16.015 23.607 1.00 45.34 182 SER A O 1
#

Foldseek 3Di:
DQVVCVDPVNVVVVCVLQQCLCVLVVPPPDDDDDDGDDDVVCPQFDWDWDKDWDQDPPRDIDIDIDIDTDRNCVVLVVLVVVLVVLVVLCVVLVPDPLLSQLLSVLSGSQGDDNCNNPNSDNVSSPVSNVVSVVVSVVSVVVVVVLVVLVVVLVVCVVVVNDDPVRSVVVSVVVVVVVVVVD